Protein AF-A0A1Y3NMV6-F1 (afdb_monomer)

pLDDT: mean 79.7, std 28.69, range [23.58, 98.88]

Solvent-accessible surface area (backbone atoms only — not comparable to full-atom values): 21582 Å² total; per-residue (Å²): 134,88,84,90,80,90,85,90,92,85,86,90,89,82,89,87,89,82,89,82,89,84,80,90,83,88,82,85,80,84,81,85,80,83,86,81,86,82,87,83,88,79,85,88,82,88,82,87,84,89,85,86,90,80,92,77,92,71,95,68,90,72,74,81,85,74,74,83,63,89,63,81,78,59,76,72,80,68,91,71,76,86,66,91,56,90,75,64,77,55,88,62,63,58,69,62,47,42,57,69,67,49,46,59,54,54,50,48,11,56,75,60,75,72,48,59,43,68,43,61,74,53,68,39,34,52,64,65,53,57,74,21,57,91,50,73,92,75,54,82,65,84,78,50,74,19,53,39,76,76,31,41,68,37,60,45,64,25,14,52,68,52,51,50,52,54,32,52,76,70,76,40,75,76,33,67,66,59,52,47,40,50,73,73,73,43,85,21,50,20,57,58,51,59,75,69,52,48,74,64,60,52,47,34,39,75,70,61,74,51,69,89,68,69,53,58,41,36,71,38,81,55,66,66,74,22,59,48,35,13,72,45,3,41,50,53,53,39,54,49,38,54,50,54,36,56,58,54,69,73,48,75,87,44,71,73,50,50,51,49,43,51,54,39,52,51,50,39,51,49,46,53,35,44,43,52,37,40,42,66,72,75,40,84,45,50,50,47,46,87,45,37,68,45,30,54,43,31,24,47,47,46,47,47,34,49,60,24,49,47,67,28,83,41,75,55,77,68,93,51,64,79,63,49,44,60,33,42,56,53,30,45,78,67,64,75,44,52,72,45,56,52,50,58,64,72,106

Radius of gyration: 30.66 Å; Cα contacts (8 Å, |Δi|>4): 352; chains: 1; bounding box: 70×98×92 Å

Structure (mmCIF, N/CA/C/O backbone):
data_AF-A0A1Y3NMV6-F1
#
_entry.id   AF-A0A1Y3NMV6-F1
#
loop_
_atom_site.group_PDB
_atom_site.id
_atom_site.type_symbol
_atom_site.label_atom_id
_atom_site.label_alt_id
_atom_site.label_comp_id
_atom_site.label_asym_id
_atom_site.label_entity_id
_atom_site.label_seq_id
_atom_site.pdbx_PDB_ins_code
_atom_site.Cartn_x
_atom_site.Cartn_y
_atom_site.Cartn_z
_atom_site.occupancy
_atom_site.B_iso_or_equiv
_atom_site.auth_seq_id
_atom_site.auth_comp_id
_atom_site.auth_asym_id
_atom_site.auth_atom_id
_atom_site.pdbx_PDB_model_num
ATOM 1 N N . MET A 1 1 ? 15.937 -46.172 -57.627 1.00 32.69 1 MET A N 1
ATOM 2 C CA . MET A 1 1 ? 16.984 -46.876 -58.395 1.00 32.69 1 MET A CA 1
ATOM 3 C C . MET A 1 1 ? 18.301 -46.258 -57.955 1.00 32.69 1 MET A C 1
ATOM 5 O O . MET A 1 1 ? 18.513 -45.096 -58.255 1.00 32.69 1 MET A O 1
ATOM 9 N N . GLU A 1 2 ? 18.888 -46.776 -56.870 1.00 31.94 2 GLU A N 1
ATOM 10 C CA . GLU A 1 2 ? 20.102 -47.631 -56.899 1.00 31.94 2 GLU A CA 1
ATOM 11 C C . GLU A 1 2 ? 21.297 -46.899 -57.542 1.00 31.94 2 GLU A C 1
ATOM 13 O O . GLU A 1 2 ? 21.188 -46.440 -58.665 1.00 31.94 2 GLU A O 1
ATOM 18 N N . SER A 1 3 ? 22.478 -46.749 -56.936 1.00 31.31 3 SER A N 1
ATOM 19 C CA . SER A 1 3 ? 23.150 -47.502 -55.870 1.00 31.31 3 SER A CA 1
ATOM 20 C C . SER A 1 3 ? 24.447 -46.772 -55.441 1.00 31.31 3 SER A C 1
ATOM 22 O O . SER A 1 3 ? 24.821 -45.791 -56.080 1.00 31.31 3 SER A O 1
ATOM 24 N N . LEU A 1 4 ? 25.137 -47.351 -54.436 1.00 31.08 4 LEU A N 1
ATOM 25 C CA . LEU A 1 4 ? 26.544 -47.171 -53.990 1.00 31.08 4 LEU A CA 1
ATOM 26 C C . LEU A 1 4 ? 26.763 -46.164 -52.835 1.00 31.08 4 LEU A C 1
ATOM 28 O O . LEU A 1 4 ? 26.429 -45.000 -52.970 1.00 31.08 4 LEU A O 1
ATOM 32 N N . THR A 1 5 ? 27.369 -46.474 -51.676 1.00 35.03 5 THR A N 1
ATOM 33 C CA . THR A 1 5 ? 27.873 -47.715 -51.033 1.00 35.03 5 THR A CA 1
ATOM 34 C C . THR A 1 5 ? 28.326 -47.376 -49.592 1.00 35.03 5 THR A C 1
ATOM 36 O O . THR A 1 5 ? 28.908 -46.3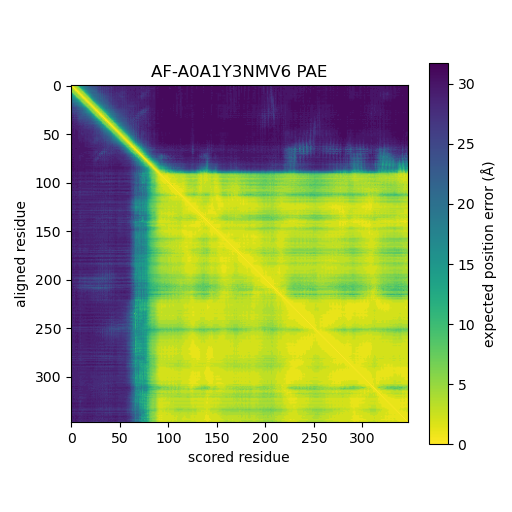16 -49.414 1.00 35.03 5 THR A O 1
ATOM 39 N N . LYS A 1 6 ? 28.092 -48.299 -48.631 1.00 30.89 6 LYS A N 1
ATOM 40 C CA . LYS A 1 6 ? 28.900 -48.748 -47.446 1.00 30.89 6 LYS A CA 1
ATOM 41 C C . LYS A 1 6 ? 29.729 -47.697 -46.650 1.00 30.89 6 LYS A C 1
ATOM 43 O O . LYS A 1 6 ? 30.492 -46.958 -47.239 1.00 30.89 6 LYS A O 1
ATOM 48 N N . SER A 1 7 ? 29.759 -47.646 -45.311 1.00 28.50 7 SER A N 1
ATOM 49 C CA . SER A 1 7 ? 29.829 -48.747 -44.335 1.00 28.50 7 SER A CA 1
ATOM 50 C C . SER A 1 7 ? 29.377 -48.355 -42.913 1.00 28.50 7 SER A C 1
ATOM 52 O O . SER A 1 7 ? 29.739 -47.304 -42.390 1.00 28.50 7 SER A O 1
ATOM 54 N N . THR A 1 8 ? 28.677 -49.287 -42.275 1.00 28.02 8 THR A N 1
ATOM 55 C CA . THR A 1 8 ? 28.385 -49.441 -40.841 1.00 28.02 8 THR A CA 1
ATOM 56 C C . THR A 1 8 ? 29.645 -49.784 -40.030 1.00 28.02 8 THR A C 1
ATOM 58 O O . THR A 1 8 ? 30.515 -50.456 -40.572 1.00 28.02 8 THR A O 1
ATOM 61 N N . ILE A 1 9 ? 29.701 -49.420 -38.739 1.00 25.70 9 ILE A N 1
ATOM 62 C CA . ILE A 1 9 ? 29.958 -50.333 -37.599 1.00 25.70 9 ILE A CA 1
ATOM 63 C C . ILE A 1 9 ? 29.561 -49.620 -36.293 1.00 25.70 9 ILE A C 1
ATOM 65 O O . ILE A 1 9 ? 29.994 -48.513 -35.990 1.00 25.70 9 ILE A O 1
ATOM 69 N N . CYS A 1 10 ? 28.707 -50.302 -35.539 1.00 23.69 10 CYS A N 1
ATOM 70 C CA . CYS A 1 10 ? 28.270 -50.039 -34.176 1.00 23.69 10 CYS A CA 1
ATOM 71 C C . CYS A 1 10 ? 28.634 -51.299 -33.375 1.00 23.69 10 CYS A C 1
ATOM 73 O O . CYS A 1 10 ? 28.435 -52.377 -33.931 1.00 23.69 10 CYS A O 1
ATOM 75 N N . GLN A 1 11 ? 29.151 -51.161 -32.145 1.00 26.28 11 GLN A N 1
ATOM 76 C CA . GLN A 1 11 ? 29.074 -52.096 -30.993 1.00 26.28 11 GLN A CA 1
ATOM 77 C C . GLN A 1 11 ? 30.190 -51.747 -29.985 1.00 26.28 11 GLN A C 1
ATOM 79 O O . GLN A 1 11 ? 31.361 -51.710 -30.337 1.00 26.28 11 GLN A O 1
ATOM 84 N N . SER A 1 12 ? 29.847 -51.169 -28.828 1.00 25.50 12 SER A N 1
ATOM 85 C CA . SER A 1 12 ? 29.502 -51.826 -27.549 1.00 25.50 12 SER A CA 1
ATOM 86 C C . SER A 1 12 ? 30.728 -52.220 -26.719 1.00 25.50 12 SER A C 1
ATOM 88 O O . SER A 1 12 ? 31.514 -53.051 -27.154 1.00 25.50 12 SER A O 1
ATOM 90 N N . ASN A 1 13 ? 30.841 -51.684 -25.499 1.00 26.98 13 ASN A N 1
ATOM 91 C CA . ASN A 1 13 ? 31.024 -52.493 -24.291 1.00 26.98 13 ASN A CA 1
ATOM 92 C C . ASN A 1 13 ? 30.897 -51.642 -23.025 1.00 26.98 13 ASN A C 1
ATOM 94 O O . ASN A 1 13 ? 31.368 -50.511 -22.944 1.00 26.98 13 ASN A O 1
ATOM 98 N N . ALA A 1 14 ? 30.211 -52.230 -22.054 1.00 26.33 14 ALA A N 1
ATOM 99 C CA . ALA A 1 14 ? 29.919 -51.698 -20.740 1.00 26.33 14 ALA A CA 1
ATOM 100 C C . ALA A 1 14 ? 30.717 -52.466 -19.668 1.00 26.33 14 ALA A C 1
ATOM 102 O O . ALA A 1 14 ? 31.171 -53.579 -19.921 1.00 26.33 14 ALA A O 1
ATOM 103 N N . ILE A 1 15 ? 30.723 -51.889 -18.456 1.00 26.73 15 ILE A N 1
ATOM 104 C CA . ILE A 1 15 ? 30.965 -52.513 -17.137 1.00 26.73 15 ILE A CA 1
ATOM 105 C C . ILE A 1 15 ? 32.446 -52.675 -16.740 1.00 26.73 15 ILE A C 1
ATOM 107 O O . ILE A 1 15 ? 33.191 -53.370 -17.411 1.00 26.73 15 ILE A O 1
ATOM 111 N N . VAL A 1 16 ? 32.859 -52.050 -15.622 1.00 25.81 16 VAL A N 1
ATOM 112 C CA . VAL A 1 16 ? 33.131 -52.698 -14.312 1.00 25.81 16 VAL A CA 1
ATOM 113 C C . VAL A 1 16 ? 33.232 -51.624 -13.206 1.00 25.81 16 VAL A C 1
ATOM 115 O O . VAL A 1 16 ? 33.917 -50.614 -13.341 1.00 25.81 16 VAL A O 1
ATOM 118 N N . ASN A 1 17 ? 32.517 -51.881 -12.106 1.00 26.12 17 ASN A N 1
ATOM 119 C CA . ASN A 1 17 ? 32.516 -51.177 -10.820 1.00 26.12 17 ASN A CA 1
ATOM 120 C C . ASN A 1 17 ? 33.822 -51.375 -10.020 1.00 26.12 17 ASN A C 1
ATOM 122 O O . ASN A 1 17 ? 34.365 -52.475 -10.006 1.00 26.12 17 ASN A O 1
ATOM 126 N N . SER A 1 18 ? 34.191 -50.398 -9.182 1.00 24.56 18 SER A N 1
ATOM 127 C CA . SER A 1 18 ? 34.134 -50.501 -7.703 1.00 24.56 18 SER A CA 1
ATOM 128 C C . SER A 1 18 ? 35.263 -49.775 -6.943 1.00 24.56 18 SER A C 1
ATOM 130 O O . SER A 1 18 ? 36.439 -49.912 -7.246 1.00 24.56 18 SER A O 1
ATOM 132 N N . LEU A 1 19 ? 34.818 -49.063 -5.896 1.00 24.17 19 LEU A N 1
ATOM 133 C CA . LEU A 1 19 ? 35.411 -48.895 -4.560 1.00 24.17 19 LEU A CA 1
ATOM 134 C C . LEU A 1 19 ? 36.804 -48.257 -4.406 1.00 24.17 19 LEU A C 1
ATOM 136 O O . LEU A 1 19 ? 37.829 -48.857 -4.695 1.00 24.17 19 LEU A O 1
ATOM 140 N N . THR A 1 20 ? 36.839 -47.119 -3.703 1.00 27.03 20 THR A N 1
ATOM 141 C CA . THR A 1 20 ? 37.569 -47.000 -2.421 1.00 27.03 20 THR A CA 1
ATOM 142 C C . THR A 1 20 ? 37.146 -45.737 -1.657 1.00 27.03 20 THR A C 1
ATOM 144 O O . THR A 1 20 ? 37.177 -44.626 -2.175 1.00 27.03 20 THR A O 1
ATOM 147 N N . GLN A 1 21 ? 36.725 -45.930 -0.403 1.00 24.97 21 GLN A N 1
ATOM 148 C CA . GLN A 1 21 ? 36.661 -44.904 0.643 1.00 24.97 21 GLN A CA 1
ATOM 149 C C . GLN A 1 21 ? 38.079 -44.412 0.970 1.00 24.97 21 GLN A C 1
ATOM 151 O O . GLN A 1 21 ? 38.974 -45.250 0.996 1.00 24.97 21 GLN A O 1
ATOM 156 N N . HIS A 1 22 ? 38.258 -43.137 1.337 1.00 27.45 22 HIS A N 1
ATOM 157 C CA . HIS A 1 22 ? 39.140 -42.708 2.438 1.00 27.45 22 HIS A CA 1
ATOM 158 C C . HIS A 1 22 ? 38.761 -41.299 2.934 1.00 27.45 22 HIS A C 1
ATOM 160 O O . HIS A 1 22 ? 38.294 -40.444 2.187 1.00 27.45 22 HIS A O 1
ATOM 166 N N . SER A 1 23 ? 38.910 -41.124 4.243 1.00 25.17 23 SER A N 1
ATOM 167 C CA . SER A 1 23 ? 38.460 -40.032 5.105 1.00 25.17 23 SER A CA 1
ATOM 168 C C . SER A 1 23 ? 39.341 -38.776 5.094 1.00 25.17 23 SER A C 1
ATOM 170 O O . SER A 1 23 ? 40.552 -38.883 4.954 1.00 25.17 23 SER A O 1
ATOM 172 N N . MET A 1 24 ? 38.690 -37.638 5.380 1.00 23.58 24 MET A N 1
ATOM 173 C CA . MET A 1 24 ? 39.138 -36.406 6.067 1.00 23.58 24 MET A CA 1
ATOM 174 C C . MET A 1 24 ? 40.568 -35.876 5.859 1.00 23.58 24 MET A C 1
ATOM 176 O O . MET A 1 24 ? 41.522 -36.512 6.275 1.00 23.58 24 MET A O 1
ATOM 180 N N . ILE A 1 25 ? 40.668 -34.602 5.447 1.00 25.58 25 ILE A N 1
ATOM 181 C CA . ILE A 1 25 ? 41.507 -33.569 6.090 1.00 25.58 25 ILE A CA 1
ATOM 182 C C . ILE A 1 25 ? 40.902 -32.188 5.771 1.00 25.58 25 ILE A C 1
ATOM 184 O O . ILE A 1 25 ? 40.773 -31.781 4.617 1.00 25.58 25 ILE A O 1
ATOM 188 N N . SER A 1 26 ? 40.516 -31.470 6.825 1.00 24.77 26 SER A N 1
ATOM 189 C CA . SER A 1 26 ? 40.188 -30.046 6.824 1.00 24.77 26 SER A CA 1
ATOM 190 C C . SER A 1 26 ? 41.472 -29.219 6.730 1.00 24.77 26 SER A C 1
ATOM 192 O O . SER A 1 26 ? 42.339 -29.348 7.594 1.00 24.77 26 SER A O 1
ATOM 194 N N . ILE A 1 27 ? 41.582 -28.332 5.741 1.00 26.16 27 ILE A N 1
ATOM 195 C CA . ILE A 1 27 ? 42.639 -27.312 5.698 1.00 26.16 27 ILE A CA 1
ATOM 196 C C . ILE A 1 27 ? 41.978 -25.946 5.857 1.00 26.16 27 ILE A C 1
ATOM 198 O O . ILE A 1 27 ? 41.401 -25.395 4.921 1.00 26.16 27 ILE A O 1
ATOM 202 N N . SER A 1 28 ? 42.073 -25.409 7.071 1.00 24.19 28 SER A N 1
ATOM 203 C CA . SER A 1 28 ? 41.850 -24.002 7.369 1.00 24.19 28 SER A CA 1
ATOM 204 C C . SER A 1 28 ? 43.030 -23.189 6.827 1.00 24.19 28 SER A C 1
ATOM 206 O O . SER A 1 28 ? 44.179 -23.382 7.219 1.00 24.19 28 SER A O 1
ATOM 208 N N . LYS A 1 29 ? 42.764 -22.251 5.913 1.00 26.77 29 LYS A N 1
ATOM 209 C CA . LYS A 1 29 ? 43.711 -21.175 5.595 1.00 26.77 29 LYS A CA 1
ATOM 210 C C . LYS A 1 29 ? 43.272 -19.917 6.333 1.00 26.77 29 LYS A C 1
ATOM 212 O O . LYS A 1 29 ? 42.423 -19.172 5.859 1.00 26.77 29 LYS A O 1
ATOM 217 N N . ASN A 1 30 ? 43.875 -19.707 7.500 1.00 24.72 30 ASN A N 1
ATOM 218 C CA . ASN A 1 30 ? 43.930 -18.405 8.152 1.00 24.72 30 ASN A CA 1
ATOM 219 C C . ASN A 1 30 ? 44.787 -17.468 7.292 1.00 24.72 30 ASN A C 1
ATOM 221 O O . ASN A 1 30 ? 45.975 -17.724 7.098 1.00 24.72 30 ASN A O 1
ATOM 225 N N . VAL A 1 31 ? 44.198 -16.379 6.802 1.00 25.42 31 VAL A N 1
ATOM 226 C CA . VAL A 1 31 ? 44.946 -15.233 6.274 1.00 25.42 31 VAL A CA 1
ATOM 227 C C . VAL A 1 31 ? 44.841 -14.118 7.304 1.00 25.42 31 VAL A C 1
ATOM 229 O O . VAL A 1 31 ? 43.786 -13.522 7.497 1.00 25.42 31 VAL A O 1
ATOM 232 N N . ASN A 1 32 ? 45.955 -13.884 7.994 1.00 24.09 32 ASN A N 1
ATOM 233 C CA . ASN A 1 32 ? 46.161 -12.761 8.897 1.00 24.09 32 ASN A CA 1
ATOM 234 C C . ASN A 1 32 ? 46.451 -11.517 8.044 1.00 24.09 32 ASN A C 1
ATOM 236 O O . ASN A 1 32 ? 47.464 -11.481 7.345 1.00 24.09 32 ASN A O 1
ATOM 240 N N . VAL A 1 33 ? 45.581 -10.507 8.088 1.00 27.12 33 VAL A N 1
ATOM 241 C CA . VAL A 1 33 ? 45.863 -9.191 7.500 1.00 27.12 33 VAL A CA 1
ATOM 242 C C . VAL A 1 33 ? 46.302 -8.270 8.631 1.00 27.12 33 VAL A C 1
ATOM 244 O O . VAL A 1 33 ? 45.492 -7.836 9.445 1.00 27.12 33 VAL A O 1
ATOM 247 N N . ASN A 1 34 ? 47.607 -8.005 8.692 1.00 26.31 34 ASN A N 1
ATOM 248 C CA . ASN A 1 34 ? 48.181 -7.020 9.598 1.00 26.31 34 ASN A CA 1
ATOM 249 C C . ASN A 1 34 ? 47.762 -5.601 9.191 1.00 26.31 34 ASN A C 1
ATOM 251 O O . ASN A 1 34 ? 47.827 -5.209 8.027 1.00 26.31 34 ASN A O 1
ATOM 255 N N . SER A 1 35 ? 47.368 -4.839 10.205 1.00 24.33 35 SER A N 1
ATOM 256 C CA . SER A 1 35 ? 47.043 -3.419 10.193 1.00 24.33 35 SER A CA 1
ATOM 257 C C . SER A 1 35 ? 48.224 -2.534 9.782 1.00 24.33 35 SER A C 1
ATOM 259 O O . SER A 1 35 ? 49.300 -2.634 10.369 1.00 24.33 35 SER A O 1
ATOM 261 N N . LEU A 1 36 ? 47.977 -1.569 8.895 1.00 25.66 36 LEU A N 1
ATOM 262 C CA . LEU A 1 36 ? 48.773 -0.347 8.767 1.00 25.66 36 LEU A CA 1
ATOM 263 C C . LEU A 1 36 ? 47.817 0.853 8.783 1.00 25.66 36 LEU A C 1
ATOM 265 O O . LEU A 1 36 ? 47.249 1.237 7.765 1.00 25.66 36 LEU A O 1
ATOM 269 N N . PHE A 1 37 ? 47.617 1.418 9.974 1.00 24.66 37 PHE A N 1
ATOM 270 C CA . PHE A 1 37 ? 47.051 2.753 10.151 1.00 24.66 37 PHE A CA 1
ATOM 271 C C . PHE A 1 37 ? 48.142 3.777 9.820 1.00 24.66 37 PHE A C 1
ATOM 273 O O . PHE A 1 37 ? 49.173 3.801 10.491 1.00 24.66 37 PHE A O 1
ATOM 280 N N . SER A 1 38 ? 47.921 4.638 8.823 1.00 26.12 38 SER A N 1
ATOM 281 C CA . SER A 1 38 ? 48.703 5.866 8.673 1.00 26.12 38 SER A CA 1
ATOM 282 C C . SER A 1 38 ? 47.929 7.035 9.284 1.00 26.12 38 SER A C 1
ATOM 284 O O . SER A 1 38 ? 46.781 7.327 8.955 1.00 26.12 38 SER A O 1
ATOM 286 N N . THR A 1 39 ? 48.563 7.673 10.260 1.00 24.66 39 THR A N 1
ATOM 287 C CA . THR A 1 39 ? 48.117 8.900 10.911 1.00 24.66 39 THR A CA 1
ATOM 288 C C . THR A 1 39 ? 48.582 10.093 10.086 1.00 24.66 39 THR A C 1
ATOM 290 O O . THR A 1 39 ? 49.787 10.259 9.895 1.00 24.66 39 THR A O 1
ATOM 293 N N . HIS A 1 40 ? 47.673 10.960 9.645 1.00 28.50 40 HIS A N 1
ATOM 294 C CA . HIS A 1 40 ? 48.015 12.329 9.248 1.00 28.50 40 HIS A CA 1
ATOM 295 C C . HIS A 1 40 ? 47.221 13.307 10.112 1.00 28.50 40 HIS A C 1
ATOM 297 O O . HIS A 1 40 ? 46.003 13.429 9.998 1.00 28.50 40 HIS A O 1
ATOM 303 N N . SER A 1 41 ? 47.940 13.965 11.024 1.00 24.23 41 SER A N 1
ATOM 304 C CA . SER A 1 41 ? 47.476 15.128 11.767 1.00 24.23 41 SER A CA 1
ATOM 305 C C . SER A 1 41 ? 47.683 16.373 10.905 1.00 24.23 41 SER A C 1
ATOM 307 O O . SER A 1 41 ? 48.739 16.554 10.302 1.00 24.23 41 SER A O 1
ATOM 309 N N . VAL A 1 42 ? 46.684 17.254 10.850 1.00 28.98 42 VAL A N 1
ATOM 310 C CA . VAL A 1 42 ? 46.860 18.617 10.337 1.00 28.98 42 VAL A CA 1
ATOM 311 C C . VAL A 1 42 ? 46.326 19.599 11.376 1.00 28.98 42 VAL A C 1
ATOM 313 O O . VAL A 1 42 ? 45.259 19.417 11.963 1.00 28.98 42 VAL A O 1
ATOM 316 N N . ASN A 1 43 ? 47.172 20.591 11.643 1.00 27.03 43 ASN A N 1
ATOM 317 C CA . ASN A 1 43 ? 47.167 21.539 12.748 1.00 27.03 43 ASN A CA 1
ATOM 318 C C . ASN A 1 43 ? 45.895 22.389 12.887 1.00 27.03 43 ASN A C 1
ATOM 320 O O . ASN A 1 43 ? 45.376 22.941 11.921 1.00 27.03 43 ASN A O 1
ATOM 324 N N . LYS A 1 44 ? 45.489 22.604 14.146 1.00 26.56 44 LYS A N 1
ATOM 325 C CA . LYS A 1 44 ? 44.604 23.695 14.578 1.00 26.56 44 LYS A CA 1
ATOM 326 C C . LYS A 1 44 ? 45.424 24.972 14.778 1.00 26.56 44 LYS A C 1
ATOM 328 O O . LYS A 1 44 ? 46.308 24.986 15.630 1.00 26.56 44 LYS A O 1
ATOM 333 N N . SER A 1 45 ? 45.059 26.066 14.113 1.00 27.12 45 SER A N 1
ATOM 334 C CA . SER A 1 45 ? 45.460 27.423 14.510 1.00 27.12 45 SER A CA 1
ATOM 335 C C . SER A 1 45 ? 44.269 28.170 15.116 1.00 27.12 45 SER A C 1
ATOM 337 O O . SER A 1 45 ? 43.242 28.365 14.469 1.00 27.12 45 SER A O 1
ATOM 339 N N . LYS A 1 46 ? 44.422 28.573 16.383 1.00 27.97 46 LYS A N 1
ATOM 340 C CA . LYS A 1 46 ? 43.559 29.517 17.105 1.00 27.97 46 LYS A CA 1
ATOM 341 C C . LYS A 1 46 ? 43.887 30.947 16.664 1.00 27.97 46 LYS A C 1
ATOM 343 O O . LYS A 1 46 ? 45.054 31.319 16.690 1.00 27.97 46 LYS A O 1
ATOM 348 N N . ALA A 1 47 ? 42.866 31.762 16.421 1.00 27.55 47 ALA A N 1
ATOM 349 C CA . ALA A 1 47 ? 42.919 33.202 16.662 1.00 27.55 47 ALA A CA 1
ATOM 350 C C . ALA A 1 47 ? 41.507 33.699 17.002 1.00 27.55 47 ALA A C 1
ATOM 352 O O . ALA A 1 47 ? 40.561 33.484 16.250 1.00 27.55 47 ALA A O 1
ATOM 353 N N . ALA A 1 48 ? 41.374 34.308 18.176 1.00 25.61 48 ALA A N 1
ATOM 354 C CA . ALA A 1 48 ? 40.206 35.062 18.609 1.00 25.61 48 ALA A CA 1
ATOM 355 C C . ALA A 1 48 ? 40.478 36.557 18.381 1.00 25.61 48 ALA A C 1
ATOM 357 O O . ALA A 1 48 ? 41.637 36.953 18.483 1.00 25.61 48 ALA A O 1
ATOM 358 N N . LEU A 1 49 ? 39.434 37.365 18.136 1.00 24.17 49 LEU A N 1
ATOM 359 C CA . LEU A 1 49 ? 39.088 38.577 18.910 1.00 24.17 49 LEU A CA 1
ATOM 360 C C . LEU A 1 49 ? 37.968 39.412 18.235 1.00 24.17 49 LEU A C 1
ATOM 362 O O . LEU A 1 49 ? 38.067 39.796 17.078 1.00 24.17 49 LEU A O 1
ATOM 366 N N . HIS A 1 50 ? 36.918 39.646 19.034 1.00 24.98 50 HIS A N 1
ATOM 367 C CA . HIS A 1 50 ? 35.937 40.746 19.129 1.00 24.98 50 HIS A CA 1
ATOM 368 C C . HIS A 1 50 ? 35.591 41.677 17.945 1.00 24.98 50 HIS A C 1
ATOM 370 O O . HIS A 1 50 ? 36.449 42.358 17.401 1.00 24.98 50 HIS A O 1
ATOM 376 N N . THR A 1 51 ? 34.281 41.928 17.755 1.00 25.98 51 THR A N 1
ATOM 377 C CA . THR A 1 51 ? 33.652 43.239 18.072 1.00 25.98 51 THR A CA 1
ATOM 378 C C . THR A 1 51 ? 32.105 43.204 18.088 1.00 25.98 51 THR A C 1
ATOM 380 O O . THR A 1 51 ? 31.462 42.710 17.175 1.00 25.98 51 THR A O 1
ATOM 383 N N . ASN A 1 52 ? 31.569 43.744 19.190 1.00 25.36 52 ASN A N 1
ATOM 384 C CA . ASN A 1 52 ? 30.330 44.494 19.467 1.00 25.36 52 ASN A CA 1
ATOM 385 C C . ASN A 1 52 ? 28.927 44.092 18.961 1.00 25.36 52 ASN A C 1
ATOM 387 O O . ASN A 1 52 ? 28.647 43.877 17.789 1.00 25.36 52 ASN A O 1
ATOM 391 N N . ALA A 1 53 ? 28.013 44.129 19.937 1.00 25.34 53 ALA A N 1
ATOM 392 C CA . ALA A 1 53 ? 26.584 43.880 19.857 1.00 25.34 53 ALA A CA 1
ATOM 393 C C . ALA A 1 53 ? 25.787 45.041 19.240 1.00 25.34 53 ALA A C 1
ATOM 395 O O . ALA A 1 53 ? 26.027 46.206 19.552 1.00 25.34 53 ALA A O 1
ATOM 396 N N . ILE A 1 54 ? 24.732 44.694 18.500 1.00 23.98 54 ILE A N 1
ATOM 397 C CA . ILE A 1 54 ? 23.571 45.556 18.262 1.00 23.98 54 ILE A CA 1
ATOM 398 C C . ILE A 1 54 ? 22.331 44.782 18.724 1.00 23.98 54 ILE A C 1
ATOM 400 O O . ILE A 1 54 ? 21.985 43.737 18.178 1.00 23.98 54 ILE A O 1
ATOM 404 N N . LYS A 1 55 ? 21.671 45.293 19.771 1.00 26.27 55 LYS A N 1
ATOM 405 C CA . LYS A 1 55 ? 20.334 44.860 20.194 1.00 26.27 55 LYS A CA 1
ATOM 406 C C . LYS A 1 55 ? 19.312 45.442 19.220 1.00 26.27 55 LYS A C 1
ATOM 408 O O . LYS A 1 55 ? 19.110 46.652 19.214 1.00 26.27 55 LYS A O 1
ATOM 413 N N . ILE A 1 56 ? 18.612 44.588 18.478 1.00 26.05 56 ILE A N 1
ATOM 414 C CA . ILE A 1 56 ? 17.319 44.936 17.880 1.00 26.05 56 ILE A CA 1
ATOM 415 C C . ILE A 1 56 ? 16.270 44.031 18.517 1.00 26.05 56 ILE A C 1
ATOM 417 O O . ILE A 1 56 ? 16.274 42.813 18.366 1.00 26.05 56 ILE A O 1
ATOM 421 N N . SER A 1 57 ? 15.391 44.666 19.285 1.00 28.53 57 SER A N 1
ATOM 422 C CA . SER A 1 57 ? 14.169 44.083 19.820 1.00 28.53 57 SER A CA 1
ATOM 423 C C . SER A 1 57 ? 13.183 43.895 18.666 1.00 28.53 57 SER A C 1
ATOM 425 O O . SER A 1 57 ? 12.606 44.870 18.186 1.00 28.53 57 SER A O 1
ATOM 427 N N . GLN A 1 58 ? 12.945 42.651 18.259 1.00 27.56 58 GLN A N 1
ATOM 428 C CA . GLN A 1 58 ? 11.727 42.280 17.546 1.00 27.56 58 GLN A CA 1
ATOM 429 C C . GLN A 1 58 ? 11.112 41.061 18.229 1.00 27.56 58 GLN A C 1
ATOM 431 O O . GLN A 1 58 ? 11.643 39.952 18.180 1.00 27.56 58 GLN A O 1
ATOM 436 N N . LYS A 1 59 ? 9.976 41.295 18.895 1.00 30.34 59 LYS A N 1
ATOM 437 C CA . LYS A 1 59 ? 9.041 40.246 19.300 1.00 30.34 59 LYS A CA 1
ATOM 438 C C . LYS A 1 59 ? 8.562 39.545 18.028 1.00 30.34 59 LYS A C 1
ATOM 440 O O . LYS A 1 59 ? 7.710 40.074 17.323 1.00 30.34 59 LYS A O 1
ATOM 445 N N . SER A 1 60 ? 9.110 38.371 17.744 1.00 26.39 60 SER A N 1
ATOM 446 C CA . SER A 1 60 ? 8.472 37.397 16.865 1.00 26.39 60 SER A CA 1
ATOM 447 C C . SER A 1 60 ? 7.910 36.293 17.753 1.00 26.39 60 SER A C 1
ATOM 449 O O . SER A 1 60 ? 8.617 35.736 18.592 1.00 26.39 60 SER A O 1
ATOM 451 N N . ASN A 1 61 ? 6.612 36.024 17.616 1.00 31.23 61 ASN A N 1
ATOM 452 C CA . ASN A 1 61 ? 6.002 34.822 18.168 1.00 31.23 61 ASN A CA 1
ATOM 453 C C . ASN A 1 61 ? 6.600 33.629 17.418 1.00 31.23 61 ASN A C 1
ATOM 455 O O . ASN A 1 61 ? 6.141 33.274 16.333 1.00 31.23 61 ASN A O 1
ATOM 459 N N . SER A 1 62 ? 7.662 33.047 17.966 1.00 28.59 62 SER A N 1
ATOM 460 C CA . SER A 1 62 ? 8.213 31.791 17.486 1.00 28.59 62 SER A CA 1
ATOM 461 C C . SER A 1 62 ? 7.312 30.651 17.957 1.00 28.59 62 SER A C 1
ATOM 463 O O . SER A 1 62 ? 7.220 30.340 19.144 1.00 28.59 62 SER A O 1
ATOM 465 N N . LEU A 1 63 ? 6.630 30.012 17.006 1.00 33.12 63 LEU A N 1
ATOM 466 C CA . LEU A 1 63 ? 6.136 28.651 17.198 1.00 33.12 63 LEU A CA 1
ATOM 467 C C . LEU A 1 63 ? 7.341 27.763 17.554 1.00 33.12 63 LEU A C 1
ATOM 469 O O . LEU A 1 63 ? 8.417 27.947 16.973 1.00 33.12 63 LEU A O 1
ATOM 473 N N . PRO A 1 64 ? 7.217 26.840 18.522 1.00 32.03 64 PRO A N 1
ATOM 474 C CA . PRO A 1 64 ? 8.370 26.116 19.026 1.00 32.03 64 PRO A CA 1
ATOM 475 C C . PRO A 1 64 ? 9.001 25.277 17.910 1.00 32.03 64 PRO A C 1
ATOM 477 O O . PRO A 1 64 ? 8.362 24.399 17.331 1.00 32.03 64 PRO A O 1
ATOM 480 N N . ASN A 1 65 ? 10.281 25.546 17.636 1.00 30.81 65 ASN A N 1
ATOM 481 C CA . ASN A 1 65 ? 11.152 24.698 16.828 1.00 30.81 65 ASN A CA 1
ATOM 482 C C . ASN A 1 65 ? 11.293 23.340 17.527 1.00 30.81 65 ASN A C 1
ATOM 484 O O . ASN A 1 65 ? 12.173 23.138 18.367 1.00 30.81 65 ASN A O 1
ATOM 488 N N . PHE A 1 66 ? 10.414 22.403 17.188 1.00 38.03 66 PHE A N 1
ATOM 489 C CA . PHE A 1 66 ? 10.539 21.025 17.629 1.00 38.03 66 PHE A CA 1
ATOM 490 C C . PHE A 1 66 ? 11.582 20.327 16.766 1.00 38.03 66 PHE A C 1
ATOM 492 O O . PHE A 1 66 ? 11.334 19.946 15.622 1.00 38.03 66 PHE A O 1
ATOM 499 N N . LYS A 1 67 ? 12.771 20.133 17.344 1.00 32.03 67 LYS A N 1
ATOM 500 C CA . LYS A 1 67 ? 13.669 19.071 16.896 1.00 32.03 67 LYS A CA 1
ATOM 501 C C . LYS A 1 67 ? 12.852 17.779 16.906 1.00 32.03 67 LYS A C 1
ATOM 503 O O . LYS A 1 67 ? 12.327 17.410 17.955 1.00 32.03 67 LYS A O 1
ATOM 508 N N . LEU A 1 68 ? 12.783 17.086 15.770 1.00 36.06 68 LEU A N 1
ATOM 509 C CA . LEU A 1 68 ? 12.549 15.644 15.753 1.00 36.06 68 LEU A CA 1
ATOM 510 C C . LEU A 1 68 ? 13.708 15.023 16.533 1.00 36.06 68 LEU A C 1
ATOM 512 O O . LEU A 1 68 ? 14.734 14.647 15.968 1.00 36.06 68 LEU A O 1
ATOM 516 N N . SER A 1 69 ? 13.593 14.993 17.860 1.00 33.41 69 SER A N 1
ATOM 517 C CA . SER A 1 69 ? 14.403 14.081 18.629 1.00 33.41 69 SER A CA 1
ATOM 518 C C . SER A 1 69 ? 13.959 12.705 18.151 1.00 33.41 69 SER A C 1
ATOM 520 O O . SER A 1 69 ? 12.799 12.320 18.272 1.00 33.41 69 SER A O 1
ATOM 522 N N . GLN A 1 70 ? 14.897 11.927 17.624 1.00 35.91 70 GLN A N 1
ATOM 523 C CA . GLN A 1 70 ? 14.809 10.479 17.764 1.00 35.91 70 GLN A CA 1
ATOM 524 C C . GLN A 1 70 ? 15.017 10.127 19.248 1.00 35.91 70 GLN A C 1
ATOM 526 O O . GLN A 1 70 ? 15.908 9.369 19.617 1.00 35.91 70 GLN A O 1
ATOM 531 N N . GLY A 1 71 ? 14.231 10.755 20.125 1.00 31.70 71 GLY A N 1
ATOM 532 C CA . GLY A 1 71 ? 14.005 10.275 21.462 1.00 31.70 71 GLY A CA 1
ATOM 533 C C . GLY A 1 71 ? 13.183 9.022 21.278 1.00 31.70 71 GLY A C 1
ATOM 534 O O . GLY A 1 71 ? 12.111 9.057 20.682 1.00 31.70 71 GLY A O 1
ATOM 535 N N . LYS A 1 72 ? 13.738 7.905 21.721 1.00 36.56 72 LYS A N 1
ATOM 536 C CA . LYS A 1 72 ? 13.025 6.656 21.910 1.00 36.56 72 LYS A CA 1
ATOM 537 C C . LYS A 1 72 ? 11.835 6.908 22.849 1.00 36.56 72 LYS A C 1
ATOM 539 O O . LYS A 1 72 ? 11.924 6.607 24.030 1.00 36.56 72 LYS A O 1
ATOM 544 N N . THR A 1 73 ? 10.721 7.430 22.350 1.00 34.94 73 THR A N 1
ATOM 545 C CA . THR A 1 73 ? 9.405 7.161 22.929 1.00 34.94 73 THR A CA 1
ATOM 546 C C . THR A 1 73 ? 9.030 5.751 22.499 1.00 34.94 73 THR A C 1
ATOM 548 O O . THR A 1 73 ? 8.099 5.521 21.734 1.00 34.94 73 THR A O 1
ATOM 551 N N . TYR A 1 74 ? 9.819 4.777 22.960 1.00 40.88 74 TYR A N 1
ATOM 552 C CA . TYR A 1 74 ? 9.207 3.504 23.279 1.00 40.88 74 TYR A CA 1
ATOM 553 C C . TYR A 1 74 ? 8.201 3.844 24.368 1.00 40.88 74 TYR A C 1
ATOM 555 O O . TYR A 1 74 ? 8.551 4.573 25.301 1.00 40.88 74 TYR A O 1
ATOM 563 N N . ALA A 1 75 ? 6.961 3.388 24.203 1.00 39.91 75 ALA A N 1
ATOM 564 C CA . ALA A 1 75 ? 6.073 3.211 25.335 1.00 39.91 75 ALA A CA 1
ATOM 565 C C . ALA A 1 75 ? 6.941 2.708 26.495 1.00 39.91 75 ALA A C 1
ATOM 567 O O . ALA A 1 75 ? 7.698 1.745 26.330 1.00 39.91 75 ALA A O 1
ATOM 568 N N . THR A 1 76 ? 6.958 3.446 27.606 1.00 39.25 76 THR A N 1
ATOM 569 C CA . THR A 1 76 ? 7.438 2.888 28.868 1.00 39.25 76 THR A CA 1
ATOM 570 C C . THR A 1 76 ? 6.768 1.533 28.970 1.00 39.25 76 THR A C 1
ATOM 572 O O . THR A 1 76 ? 5.544 1.509 28.851 1.00 39.25 76 THR A O 1
ATOM 575 N N . GLN A 1 77 ? 7.556 0.451 29.048 1.00 39.00 77 GLN A N 1
ATOM 576 C CA . GLN A 1 77 ? 7.027 -0.892 29.271 1.00 39.00 77 GLN A CA 1
ATOM 577 C C . GLN A 1 77 ? 5.975 -0.754 30.360 1.00 39.00 77 GLN A C 1
ATOM 579 O O . GLN A 1 77 ? 6.296 -0.388 31.489 1.00 39.00 77 GLN A O 1
ATOM 584 N N . THR A 1 78 ? 4.718 -0.892 29.962 1.00 42.00 78 THR A N 1
ATOM 585 C CA . THR A 1 78 ? 3.641 -1.101 30.902 1.00 42.00 78 THR A CA 1
ATOM 586 C C . THR A 1 78 ? 3.991 -2.394 31.622 1.00 42.00 78 THR A C 1
ATOM 588 O O . THR A 1 78 ? 4.565 -3.307 31.019 1.00 42.00 78 THR A O 1
ATOM 591 N N . ASP A 1 79 ? 3.720 -2.441 32.922 1.00 43.47 79 ASP A N 1
ATOM 592 C CA . ASP A 1 79 ? 3.773 -3.671 33.705 1.00 43.47 79 ASP A CA 1
ATOM 593 C C . ASP A 1 79 ? 2.653 -4.591 33.189 1.00 43.47 79 ASP A C 1
ATOM 595 O O . ASP A 1 79 ? 1.602 -4.724 33.806 1.00 43.47 79 ASP A O 1
ATOM 599 N N . ALA A 1 80 ? 2.822 -5.134 31.983 1.00 47.47 80 ALA A N 1
ATOM 600 C CA . ALA A 1 80 ? 1.946 -6.145 31.433 1.00 47.47 80 ALA A CA 1
ATOM 601 C C . ALA A 1 80 ? 2.228 -7.418 32.230 1.00 47.47 80 ALA A C 1
ATOM 603 O O . ALA A 1 80 ? 3.269 -8.060 32.052 1.00 47.47 80 ALA A O 1
ATOM 604 N N . GLU A 1 81 ? 1.340 -7.741 33.168 1.00 48.22 81 GLU A N 1
ATOM 605 C CA . GLU A 1 81 ? 1.275 -9.086 33.723 1.00 48.22 81 GLU A CA 1
ATOM 606 C C . GLU A 1 81 ? 1.054 -10.038 32.545 1.00 48.22 81 GLU A C 1
ATOM 608 O O . GLU A 1 81 ? 0.010 -10.016 31.904 1.00 48.22 81 GLU A O 1
ATOM 613 N N . ILE A 1 82 ? 2.067 -10.842 32.214 1.00 50.34 82 ILE A N 1
ATOM 614 C CA . ILE A 1 82 ? 1.906 -11.954 31.277 1.00 50.34 82 ILE A CA 1
ATOM 615 C C . ILE A 1 82 ? 1.058 -12.989 32.012 1.00 50.34 82 ILE A C 1
ATOM 617 O O . ILE A 1 82 ? 1.574 -13.795 32.789 1.00 50.34 82 ILE A O 1
ATOM 621 N N . THR A 1 83 ? -0.252 -12.910 31.830 1.00 55.69 83 THR A N 1
ATOM 622 C CA . THR A 1 83 ? -1.199 -13.908 32.305 1.00 55.69 83 THR A CA 1
ATOM 623 C C . THR A 1 83 ? -1.191 -15.115 31.359 1.00 55.69 83 THR A C 1
ATOM 625 O O . THR A 1 83 ? -0.974 -14.998 30.156 1.00 55.69 83 THR A O 1
ATOM 628 N N . ASP A 1 84 ? -1.391 -16.318 31.903 1.00 56.81 84 ASP A N 1
ATOM 629 C CA . ASP A 1 84 ? -1.442 -17.592 31.153 1.00 56.81 84 ASP A CA 1
ATOM 630 C C . ASP A 1 84 ? -2.749 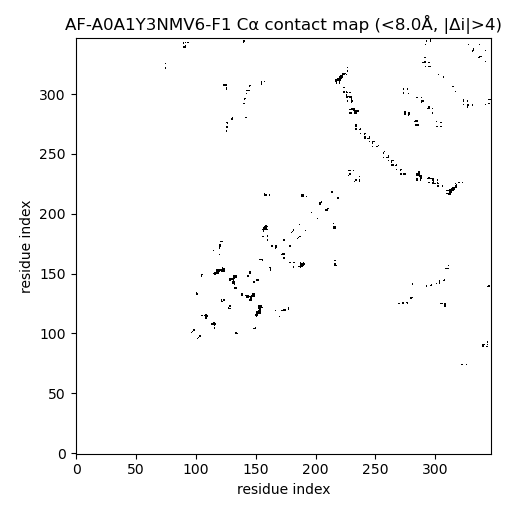-17.749 30.327 1.00 56.81 84 ASP A C 1
ATOM 632 O O . ASP A 1 84 ? -3.177 -18.850 29.974 1.00 56.81 84 ASP A O 1
ATOM 636 N N . ASP A 1 85 ? -3.446 -16.647 30.049 1.00 57.91 85 ASP A N 1
ATOM 637 C CA . ASP A 1 85 ? -4.760 -16.589 29.408 1.00 57.91 85 ASP A CA 1
ATOM 638 C C . ASP A 1 85 ? -4.714 -16.535 27.879 1.00 57.91 85 ASP A C 1
ATOM 640 O O . ASP A 1 85 ? -5.760 -16.708 27.255 1.00 57.91 85 ASP A O 1
ATOM 644 N N . ALA A 1 86 ? -3.523 -16.460 27.277 1.00 53.22 86 ALA A N 1
ATOM 645 C CA . ALA A 1 86 ? -3.307 -16.540 25.826 1.00 53.22 86 ALA A CA 1
ATOM 646 C C . ALA A 1 86 ? -3.897 -17.806 25.153 1.00 53.22 86 ALA A C 1
ATOM 648 O O . ALA A 1 86 ? -3.931 -17.900 23.928 1.00 53.22 86 ALA A O 1
ATOM 649 N N . MET A 1 87 ? -4.349 -18.801 25.932 1.00 50.56 87 MET A N 1
ATOM 650 C CA . MET A 1 87 ? -5.029 -20.009 25.444 1.00 50.56 87 MET A CA 1
ATOM 651 C C . MET A 1 87 ? -6.550 -20.036 25.664 1.00 50.56 87 MET A C 1
ATOM 653 O O . MET A 1 87 ? -7.200 -21.013 25.275 1.00 50.56 87 MET A O 1
ATOM 657 N N . LYS A 1 88 ? -7.155 -19.013 26.279 1.00 62.78 88 LYS A N 1
ATOM 658 C CA . LYS A 1 88 ? -8.618 -18.934 26.366 1.00 62.78 88 LYS A CA 1
ATOM 659 C C . LYS A 1 88 ? -9.171 -18.554 24.997 1.00 62.78 88 LYS A C 1
ATOM 661 O O . LYS A 1 88 ? -8.875 -17.489 24.473 1.00 62.78 88 LYS A O 1
ATOM 666 N N . LYS A 1 89 ? -9.984 -19.439 24.416 1.00 65.50 89 LYS A N 1
ATOM 667 C CA . LYS A 1 89 ? -10.716 -19.130 23.184 1.00 65.50 89 LYS A CA 1
ATOM 668 C C . LYS A 1 89 ? -11.637 -17.936 23.426 1.00 65.50 89 LYS A C 1
ATOM 670 O O . LYS A 1 89 ? -12.382 -17.950 24.407 1.00 65.50 89 LYS A O 1
ATOM 675 N N . SER A 1 90 ? -11.581 -16.953 22.527 1.00 76.38 90 SER A N 1
ATOM 676 C CA . SER A 1 90 ? -12.541 -15.849 22.486 1.00 76.38 90 SER A CA 1
ATOM 677 C C . SER A 1 90 ? -13.966 -16.397 22.373 1.00 76.38 90 SER A C 1
ATOM 679 O O . SER A 1 90 ? -14.197 -17.455 21.782 1.00 76.38 90 SER A O 1
ATOM 681 N N . GLU A 1 91 ? -14.927 -15.681 22.952 1.00 85.00 91 GLU A N 1
ATOM 682 C CA . GLU A 1 91 ? -16.353 -15.981 22.783 1.00 85.00 91 GLU A CA 1
ATOM 683 C C . GLU A 1 91 ? -16.832 -15.667 21.354 1.00 85.00 91 GLU A C 1
ATOM 685 O O . GLU A 1 91 ? -17.836 -16.219 20.902 1.00 85.00 91 GLU A O 1
ATOM 690 N N . ILE A 1 92 ? -16.091 -14.820 20.631 1.00 87.88 92 ILE A N 1
ATOM 691 C CA . ILE A 1 92 ? -16.325 -14.494 19.225 1.00 87.88 92 ILE A CA 1
ATOM 692 C C . ILE A 1 92 ? -15.597 -15.527 18.350 1.00 87.88 92 ILE A C 1
ATOM 694 O O . ILE A 1 92 ? -14.373 -15.646 18.388 1.00 87.88 92 ILE A O 1
ATOM 698 N N . ASP A 1 93 ? -16.351 -16.284 17.547 1.00 89.81 93 ASP A N 1
ATOM 699 C CA . ASP A 1 93 ? -15.825 -17.367 16.700 1.00 89.81 93 ASP A CA 1
ATOM 700 C C . ASP A 1 93 ? -15.286 -16.858 15.349 1.00 89.81 93 ASP A C 1
ATOM 702 O O . ASP A 1 93 ? -15.824 -17.166 14.278 1.00 89.81 93 ASP A O 1
ATOM 706 N N . VAL A 1 94 ? -14.208 -16.068 15.390 1.00 90.56 94 VAL A N 1
ATOM 707 C CA . VAL A 1 94 ? -13.544 -15.561 14.174 1.00 90.56 94 VAL A CA 1
ATOM 708 C C . VAL A 1 94 ? -12.939 -16.709 13.359 1.00 90.56 94 VAL A C 1
ATOM 710 O O . VAL A 1 94 ? -13.068 -16.745 12.137 1.00 90.56 94 VAL A O 1
ATOM 713 N N . GLU A 1 95 ? -12.350 -17.714 14.017 1.00 88.38 95 GLU A N 1
ATOM 714 C CA . GLU A 1 95 ? -11.766 -18.885 13.347 1.00 88.38 95 GLU A CA 1
ATOM 715 C C . GLU A 1 95 ? -12.822 -19.667 12.543 1.00 88.38 95 GLU A C 1
ATOM 717 O O . GLU A 1 95 ? -12.585 -20.049 11.391 1.00 88.38 95 GLU A O 1
ATOM 722 N N . GLY A 1 96 ? -13.999 -19.908 13.128 1.00 91.75 96 GLY A N 1
ATOM 723 C CA . GLY A 1 96 ? -15.126 -20.540 12.448 1.00 91.75 96 GLY A CA 1
ATOM 724 C C . GLY A 1 96 ? -15.647 -19.700 11.284 1.00 91.75 96 GLY A C 1
ATOM 725 O O . GLY A 1 96 ? -15.926 -20.248 10.210 1.00 91.75 96 GLY A O 1
ATOM 726 N N . TRP A 1 97 ? -15.706 -18.375 11.449 1.00 92.81 97 TRP A N 1
ATOM 727 C CA . TRP A 1 97 ? -16.066 -17.455 10.371 1.00 92.81 97 TRP A CA 1
ATOM 728 C C . TRP A 1 97 ? -15.052 -17.508 9.214 1.00 92.81 97 TRP A C 1
ATOM 730 O O . TRP A 1 97 ? -15.451 -17.743 8.071 1.00 92.81 97 TRP A O 1
ATOM 740 N N . ILE A 1 98 ? -13.741 -17.435 9.481 1.00 90.12 98 ILE A N 1
ATOM 741 C CA . ILE A 1 98 ? -12.683 -17.549 8.458 1.00 90.12 98 ILE A CA 1
ATOM 742 C C . ILE A 1 98 ? -12.789 -18.888 7.719 1.00 90.12 98 ILE A C 1
ATOM 744 O O . ILE A 1 98 ? -12.774 -18.920 6.486 1.00 90.12 98 ILE A O 1
ATOM 748 N N . LYS A 1 99 ? -12.965 -20.004 8.440 1.00 91.38 99 LYS A N 1
ATOM 749 C CA . LYS A 1 99 ? -13.124 -21.333 7.821 1.00 91.38 99 LYS A CA 1
ATOM 750 C C . LYS A 1 99 ? -14.318 -21.403 6.878 1.00 91.38 99 LYS A C 1
ATOM 752 O O . LYS A 1 99 ? -14.253 -22.053 5.835 1.00 91.38 99 LYS A O 1
ATOM 757 N N . LYS A 1 100 ? -15.419 -20.754 7.244 1.00 92.62 100 LYS A N 1
ATOM 758 C CA . LYS A 1 100 ? -16.645 -20.749 6.449 1.00 92.62 100 LYS A CA 1
ATOM 759 C C . LYS A 1 100 ? -16.547 -19.824 5.235 1.00 92.62 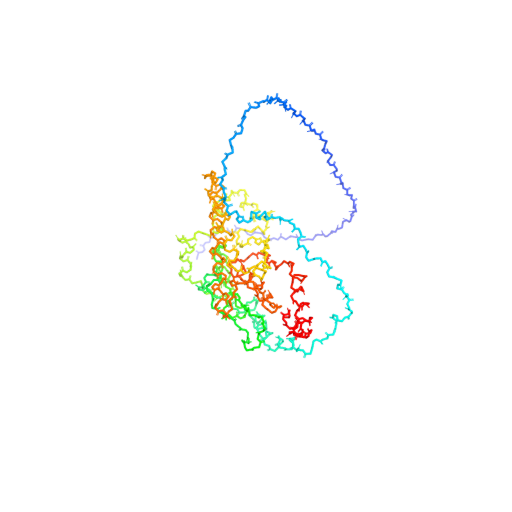100 LYS A C 1
ATOM 761 O O . LYS A 1 100 ? -17.043 -20.188 4.171 1.00 92.62 100 LYS A O 1
ATOM 766 N N . HIS A 1 101 ? -15.935 -18.653 5.389 1.00 91.88 101 HIS A N 1
ATOM 767 C CA . HIS A 1 101 ? -15.996 -17.577 4.399 1.00 91.88 101 HIS A CA 1
ATOM 768 C C . HIS A 1 101 ? -14.720 -17.460 3.549 1.00 91.88 101 HIS A C 1
ATOM 770 O O . HIS A 1 101 ? -14.816 -17.319 2.332 1.00 91.88 101 HIS A O 1
ATOM 776 N N . TYR A 1 102 ? -13.530 -17.595 4.142 1.00 92.56 102 TYR A N 1
ATOM 777 C CA . TYR A 1 102 ? -12.245 -17.408 3.457 1.00 92.56 102 TYR A CA 1
ATOM 778 C C . TYR A 1 102 ? -11.660 -18.701 2.874 1.00 92.56 102 TYR A C 1
ATOM 780 O O . TYR A 1 102 ? -11.210 -18.717 1.728 1.00 92.56 102 TYR A O 1
ATOM 788 N N . THR A 1 103 ? -11.705 -19.820 3.605 1.00 92.88 103 THR A N 1
ATOM 789 C CA . THR A 1 103 ? -11.139 -21.103 3.134 1.00 92.88 103 THR A CA 1
ATOM 790 C C . THR A 1 103 ? -11.678 -21.587 1.774 1.00 92.88 103 THR A C 1
ATOM 792 O O . THR A 1 103 ? -10.903 -22.211 1.040 1.00 92.88 103 THR A O 1
ATOM 795 N N . PRO A 1 104 ? -12.929 -21.296 1.352 1.00 93.50 104 PRO A N 1
ATOM 796 C CA . PRO A 1 104 ? -13.369 -21.561 -0.021 1.00 93.50 104 PRO A CA 1
ATOM 797 C C . PRO A 1 104 ? -12.518 -20.870 -1.102 1.00 93.50 104 PRO A C 1
ATOM 799 O O . PRO A 1 104 ? -12.259 -21.467 -2.148 1.00 93.50 104 PRO A O 1
ATOM 802 N N . TYR A 1 105 ? -12.031 -19.649 -0.853 1.00 93.25 105 TYR A N 1
ATOM 803 C CA . TYR A 1 105 ? -11.134 -18.940 -1.772 1.00 93.25 105 TYR A CA 1
ATOM 804 C C . TYR A 1 105 ? -9.781 -19.649 -1.870 1.00 93.25 105 TYR A C 1
ATOM 806 O O . TYR A 1 105 ? -9.275 -19.860 -2.972 1.00 93.25 105 TYR A O 1
ATOM 814 N N . GLU A 1 106 ? -9.222 -20.085 -0.740 1.00 94.00 106 GLU A N 1
ATOM 815 C CA . GLU A 1 106 ? -7.967 -20.845 -0.726 1.00 94.00 106 GLU A CA 1
ATOM 816 C C . GLU A 1 106 ? -8.114 -22.217 -1.395 1.00 94.00 106 GLU A C 1
ATOM 818 O O . GLU A 1 106 ? -7.200 -22.684 -2.073 1.00 94.00 106 GLU A O 1
ATOM 823 N N . ALA A 1 107 ? -9.259 -22.885 -1.216 1.00 93.81 107 ALA A N 1
ATOM 824 C CA . ALA A 1 107 ? -9.550 -24.149 -1.885 1.00 93.81 107 ALA A CA 1
ATOM 825 C C . ALA A 1 107 ? -9.533 -23.969 -3.404 1.00 93.81 107 ALA A C 1
ATOM 827 O O . ALA A 1 107 ? -8.820 -24.697 -4.094 1.00 93.81 107 ALA A O 1
ATOM 828 N N . LYS A 1 108 ? -10.203 -22.926 -3.900 1.00 94.69 108 LYS A N 1
ATOM 829 C CA . LYS A 1 108 ? -10.197 -22.577 -5.321 1.00 94.69 108 LYS A CA 1
ATOM 830 C C . LYS A 1 108 ? -8.808 -22.166 -5.822 1.00 94.69 108 LYS A C 1
ATOM 832 O O . LYS A 1 108 ? -8.423 -22.546 -6.923 1.00 94.69 108 LYS A O 1
ATOM 837 N N . GLU A 1 109 ? -8.018 -21.441 -5.026 1.00 94.56 109 GLU A N 1
ATOM 838 C CA . GLU A 1 109 ? -6.620 -21.136 -5.369 1.00 94.56 109 GLU A CA 1
ATOM 839 C C . GLU A 1 109 ? -5.792 -22.415 -5.553 1.00 94.56 109 GLU A C 1
ATOM 841 O O . GLU A 1 109 ? -5.041 -22.525 -6.526 1.00 94.56 109 GLU A O 1
ATOM 846 N N . ARG A 1 110 ? -5.947 -23.396 -4.652 1.00 94.44 110 ARG A N 1
ATOM 847 C CA . ARG A 1 110 ? -5.265 -24.696 -4.743 1.00 94.44 110 ARG A CA 1
ATOM 848 C C . ARG A 1 110 ? -5.721 -25.497 -5.961 1.00 94.44 110 ARG A C 1
ATOM 850 O O . ARG A 1 110 ? -4.872 -26.040 -6.664 1.00 94.44 110 ARG A O 1
ATOM 857 N N . GLU A 1 111 ? -7.023 -25.534 -6.237 1.00 94.00 111 GLU A N 1
ATOM 858 C CA . GLU A 1 111 ? -7.596 -26.188 -7.425 1.00 94.00 111 GLU A CA 1
ATOM 859 C C . GLU A 1 111 ? -7.064 -25.578 -8.730 1.00 94.00 111 GLU A C 1
ATOM 861 O O . GLU A 1 111 ? -6.753 -26.304 -9.673 1.00 94.00 111 GLU A O 1
ATOM 866 N N . ASN A 1 112 ? -6.861 -24.259 -8.755 1.00 90.81 112 ASN A N 1
ATOM 867 C CA . ASN A 1 112 ? -6.288 -23.528 -9.886 1.00 90.81 112 ASN A CA 1
ATOM 868 C C . ASN A 1 112 ? -4.754 -23.649 -10.002 1.00 90.81 112 ASN A C 1
ATOM 870 O O . ASN A 1 112 ? -4.151 -23.011 -10.866 1.00 90.81 112 ASN A O 1
ATOM 874 N N . GLY A 1 113 ? -4.092 -24.419 -9.132 1.00 88.69 113 GLY A N 1
ATOM 875 C CA . GLY A 1 113 ? -2.638 -24.590 -9.161 1.00 88.69 113 GLY A CA 1
ATOM 876 C C . GLY A 1 113 ? -1.844 -23.428 -8.551 1.00 88.69 113 GLY A C 1
ATOM 877 O O . GLY A 1 113 ? -0.685 -23.226 -8.912 1.00 88.69 113 GLY A O 1
ATOM 878 N N . GLY A 1 114 ? -2.437 -22.672 -7.620 1.00 89.06 114 GLY A N 1
ATOM 879 C CA . GLY A 1 114 ? -1.746 -21.645 -6.827 1.00 89.06 114 GLY A CA 1
ATOM 880 C C . GLY A 1 114 ? -2.048 -20.193 -7.210 1.00 89.06 114 GLY A C 1
ATOM 881 O O . GLY A 1 114 ? -1.293 -19.296 -6.818 1.00 89.06 114 GLY A O 1
ATOM 882 N N . LEU A 1 115 ? -3.122 -19.948 -7.970 1.00 93.25 115 LEU A N 1
ATOM 883 C CA . LEU A 1 115 ? -3.652 -18.608 -8.239 1.00 93.25 115 LEU A CA 1
ATOM 884 C C . LEU A 1 115 ? -5.187 -18.606 -8.191 1.00 93.25 115 LEU A C 1
ATOM 886 O O . LEU A 1 115 ? -5.838 -19.220 -9.031 1.00 93.25 115 LEU A O 1
ATOM 890 N N . TYR A 1 116 ? -5.776 -17.854 -7.258 1.00 94.75 116 TYR A N 1
ATOM 891 C CA . TYR A 1 116 ? -7.231 -17.662 -7.228 1.00 94.75 116 TYR A CA 1
ATOM 892 C C . TYR A 1 116 ? -7.723 -16.909 -8.474 1.00 94.75 116 TYR A C 1
ATOM 894 O O . TYR A 1 116 ? -8.608 -17.373 -9.191 1.00 94.75 116 TYR A O 1
ATOM 902 N N . GLY A 1 117 ? -7.112 -15.756 -8.749 1.00 95.31 117 GLY A N 1
ATOM 903 C CA . GLY A 1 117 ? -7.423 -14.901 -9.887 1.00 95.31 117 GLY A CA 1
ATOM 904 C C . GLY A 1 117 ? -6.422 -13.756 -10.013 1.00 95.31 117 GLY A C 1
ATOM 905 O O . GLY A 1 117 ? -5.653 -13.486 -9.087 1.00 95.31 117 GLY A O 1
ATOM 906 N N . VAL A 1 118 ? -6.422 -13.080 -11.161 1.00 96.62 118 VAL A N 1
ATOM 907 C CA . VAL A 1 118 ? -5.535 -11.945 -11.437 1.00 96.62 118 VAL A CA 1
ATOM 908 C C . VAL A 1 118 ? -6.270 -10.857 -12.216 1.00 96.62 118 VAL A C 1
ATOM 910 O O . VAL A 1 118 ? -7.005 -11.158 -13.153 1.00 96.62 118 VAL A O 1
ATOM 913 N N . ASP A 1 119 ? -6.068 -9.595 -11.841 1.00 97.31 119 ASP A N 1
ATOM 914 C CA . ASP A 1 119 ? -6.417 -8.452 -12.687 1.00 97.31 119 ASP A CA 1
ATOM 915 C C . ASP A 1 119 ? -5.260 -8.168 -13.653 1.00 97.31 119 ASP A C 1
ATOM 917 O O . ASP A 1 119 ? -4.228 -7.625 -13.256 1.00 97.31 119 ASP A O 1
ATOM 921 N N . SER A 1 120 ? -5.422 -8.564 -14.918 1.00 95.75 120 SER A N 1
ATOM 922 C CA . SER A 1 120 ? -4.447 -8.346 -15.995 1.00 95.75 120 SER A CA 1
ATOM 923 C C . SER A 1 120 ? -4.555 -6.981 -16.684 1.00 95.75 120 SER A C 1
ATOM 925 O O . SER A 1 120 ? -3.707 -6.668 -17.518 1.00 95.75 120 SER A O 1
ATOM 927 N N . HIS A 1 121 ? -5.568 -6.175 -16.358 1.00 97.00 121 HIS A N 1
ATOM 928 C CA . HIS A 1 121 ? -5.906 -4.940 -17.076 1.00 97.00 121 HIS A CA 1
ATOM 929 C C . HIS A 1 121 ? -5.511 -3.690 -16.285 1.00 97.00 121 HIS A C 1
ATOM 931 O O . HIS A 1 121 ? -5.276 -2.634 -16.871 1.00 97.00 121 HIS A O 1
ATOM 937 N N . THR A 1 122 ? -5.410 -3.799 -14.957 1.00 97.62 122 THR A N 1
ATOM 938 C CA . THR A 1 122 ? -5.172 -2.652 -14.074 1.00 97.62 122 THR A CA 1
ATOM 939 C C . THR A 1 122 ? -3.771 -2.677 -13.452 1.00 97.62 122 THR A C 1
ATOM 941 O O . THR A 1 122 ? -3.525 -3.419 -12.497 1.00 97.62 122 THR A O 1
ATOM 944 N N . PRO A 1 123 ? -2.827 -1.825 -13.904 1.00 97.44 123 PRO A N 1
ATOM 945 C CA . PRO A 1 123 ? -1.566 -1.629 -13.198 1.00 97.44 123 PRO A CA 1
ATOM 946 C C . PRO A 1 123 ? -1.798 -1.132 -11.770 1.00 97.44 123 PRO A C 1
ATOM 948 O O . PRO A 1 123 ? -2.374 -0.061 -11.549 1.00 97.44 123 PRO A O 1
ATOM 951 N N . SER A 1 124 ? -1.325 -1.901 -10.791 1.00 97.94 124 SER A N 1
ATOM 952 C CA . SER A 1 124 ? -1.590 -1.608 -9.388 1.00 97.94 124 SER A CA 1
ATOM 953 C C . SER A 1 124 ? -0.920 -0.315 -8.919 1.00 97.94 124 SER A C 1
ATOM 955 O O . SER A 1 124 ? 0.282 -0.104 -9.070 1.00 97.94 124 SER A O 1
ATOM 957 N N . THR A 1 125 ? -1.723 0.535 -8.291 1.00 98.25 125 THR A N 1
ATOM 958 C CA . THR A 1 125 ? -1.342 1.741 -7.542 1.00 98.25 125 THR A CA 1
ATOM 959 C C . THR A 1 125 ? -2.192 1.837 -6.273 1.00 98.25 125 THR A C 1
ATOM 961 O O . THR A 1 125 ? -3.208 1.143 -6.160 1.00 98.25 125 THR A O 1
ATOM 964 N N . ILE A 1 126 ? -1.841 2.733 -5.344 1.00 98.56 126 ILE A N 1
ATOM 965 C CA . ILE A 1 126 ? -2.571 2.936 -4.076 1.00 98.56 126 ILE A CA 1
ATOM 966 C C . ILE A 1 126 ? -4.092 3.104 -4.291 1.00 98.56 126 ILE A C 1
ATOM 968 O O . ILE A 1 126 ? -4.881 2.581 -3.511 1.00 98.56 126 ILE A O 1
ATOM 972 N N . THR A 1 127 ? -4.514 3.779 -5.367 1.00 98.44 127 THR A N 1
ATOM 973 C CA . THR A 1 127 ? -5.925 4.127 -5.635 1.00 98.44 127 THR A CA 1
ATOM 974 C C . THR A 1 127 ? -6.512 3.469 -6.888 1.00 98.44 127 THR A C 1
ATOM 976 O O . THR A 1 127 ? -7.603 3.833 -7.314 1.00 98.44 127 THR A O 1
ATOM 979 N N . SER A 1 128 ? -5.789 2.532 -7.504 1.00 97.94 128 SER A N 1
ATOM 980 C CA . SER A 1 128 ? -6.195 1.882 -8.765 1.00 97.94 128 SER A CA 1
ATOM 981 C C . SER A 1 128 ? -7.442 1.001 -8.645 1.00 97.94 128 SER A C 1
ATOM 983 O O . SER A 1 128 ? -8.307 1.040 -9.513 1.00 97.94 128 SER A O 1
ATOM 985 N N . HIS A 1 129 ? -7.531 0.211 -7.575 1.00 98.44 129 HIS A N 1
ATOM 986 C CA . HIS A 1 129 ? -8.593 -0.773 -7.381 1.00 98.44 129 HIS A CA 1
ATOM 987 C C . HIS A 1 129 ? -9.662 -0.238 -6.430 1.00 98.44 129 HIS A C 1
ATOM 989 O O . HIS A 1 129 ? -9.364 0.521 -5.502 1.00 98.44 129 HIS A O 1
ATOM 995 N N . LYS A 1 130 ? -10.901 -0.683 -6.644 1.00 97.75 130 LYS A N 1
ATOM 996 C CA . LYS A 1 130 ? -12.035 -0.413 -5.755 1.00 97.75 130 LYS A CA 1
ATOM 997 C C . LYS A 1 130 ? -11.874 -1.152 -4.414 1.00 97.75 130 LYS A C 1
ATOM 999 O O . LYS A 1 130 ? -11.053 -2.066 -4.324 1.00 97.75 130 LYS A O 1
ATOM 1004 N N . PRO A 1 131 ? -12.646 -0.767 -3.382 1.00 97.94 131 PRO A N 1
ATOM 1005 C CA . PRO A 1 131 ? -12.759 -1.548 -2.160 1.00 97.94 131 PRO A CA 1
ATOM 1006 C C . PRO A 1 131 ? -13.164 -2.997 -2.437 1.00 97.94 131 PRO A C 1
ATOM 1008 O O . PRO A 1 131 ? -14.136 -3.223 -3.157 1.00 97.94 131 PRO A O 1
ATOM 1011 N N . GLY A 1 132 ? -12.426 -3.940 -1.856 1.00 96.94 132 GLY A N 1
ATOM 1012 C CA . GLY A 1 132 ? -12.807 -5.348 -1.778 1.00 96.94 132 GLY A CA 1
ATOM 1013 C C . GLY A 1 132 ? -13.273 -5.697 -0.368 1.00 96.94 132 GLY A C 1
ATOM 1014 O O . GLY A 1 132 ? -12.881 -5.024 0.586 1.00 96.94 132 GLY A O 1
ATOM 1015 N N . TYR A 1 133 ? -14.101 -6.730 -0.258 1.00 96.25 133 TYR A N 1
ATOM 1016 C CA . TYR A 1 133 ? -14.650 -7.244 0.998 1.00 96.25 133 TYR A CA 1
ATOM 1017 C C . TYR A 1 133 ? -14.814 -8.757 0.877 1.00 96.25 133 TYR A C 1
ATOM 1019 O O . TYR A 1 133 ? -15.121 -9.246 -0.216 1.00 96.25 133 TYR A O 1
ATOM 1027 N N . LEU A 1 134 ? -14.618 -9.486 1.972 1.00 93.94 134 LEU A N 1
ATOM 1028 C CA . LEU A 1 134 ? -15.002 -10.896 2.043 1.00 93.94 134 LEU A CA 1
ATOM 1029 C C . LEU A 1 134 ? -16.473 -11.035 2.447 1.00 93.94 134 LEU A C 1
ATOM 1031 O O . LEU A 1 134 ? -17.221 -11.781 1.820 1.00 93.94 134 LEU A O 1
ATOM 1035 N N . ASP A 1 135 ? -16.877 -10.288 3.471 1.00 93.19 135 ASP A N 1
ATOM 1036 C CA . ASP A 1 135 ? -18.239 -10.222 4.001 1.00 93.19 135 ASP A CA 1
ATOM 1037 C C . ASP A 1 135 ? -18.370 -8.897 4.766 1.00 93.19 135 ASP A C 1
ATOM 1039 O O . ASP A 1 135 ? -18.015 -8.753 5.938 1.00 93.19 135 ASP A O 1
ATOM 1043 N N . LYS A 1 136 ? -18.801 -7.886 4.009 1.00 92.75 136 LYS A N 1
ATOM 1044 C CA . LYS A 1 136 ? -18.682 -6.465 4.346 1.00 92.75 136 LYS A CA 1
ATOM 1045 C C . LYS A 1 136 ? -19.396 -6.099 5.643 1.00 92.75 136 LYS A C 1
ATOM 1047 O O . LYS A 1 136 ? -19.008 -5.145 6.313 1.00 92.75 136 LYS A O 1
ATOM 1052 N N . GLU A 1 137 ? -20.479 -6.797 5.944 1.00 92.75 137 GLU A N 1
ATOM 1053 C CA . GLU A 1 137 ? -21.328 -6.558 7.098 1.00 92.75 137 GLU A CA 1
ATOM 1054 C C . GLU A 1 137 ? -20.670 -7.016 8.406 1.00 92.75 137 GLU A C 1
ATOM 1056 O O . GLU A 1 137 ? -20.967 -6.435 9.449 1.00 92.75 137 GLU A O 1
ATOM 1061 N N . ASN A 1 138 ? -19.772 -8.008 8.349 1.00 93.00 138 ASN A N 1
ATOM 1062 C CA . ASN A 1 138 ? -19.155 -8.621 9.529 1.00 93.00 138 ASN A CA 1
ATOM 1063 C C . ASN A 1 138 ? -17.657 -8.300 9.684 1.00 93.00 138 ASN A C 1
ATOM 1065 O O . ASN A 1 138 ? -17.098 -8.507 10.755 1.00 93.00 138 ASN A O 1
ATOM 1069 N N . GLU A 1 139 ? -16.990 -7.773 8.653 1.00 94.19 139 GLU A N 1
ATOM 1070 C CA . GLU A 1 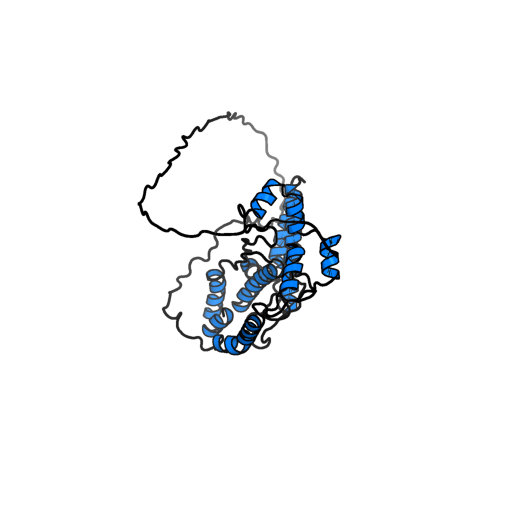139 ? -15.570 -7.408 8.736 1.00 94.19 139 GLU A CA 1
ATOM 1071 C C . GLU A 1 139 ? -15.320 -6.230 9.705 1.00 94.19 139 GLU A C 1
ATOM 1073 O O . GLU A 1 139 ? -15.769 -5.099 9.490 1.00 94.19 139 GLU A O 1
ATOM 1078 N N . VAL A 1 140 ? -14.539 -6.477 10.765 1.00 96.69 140 VAL A N 1
ATOM 1079 C CA . VAL A 1 140 ? -14.158 -5.458 11.760 1.00 96.69 140 VAL A CA 1
ATOM 1080 C C . VAL A 1 140 ? -13.037 -4.555 11.247 1.00 96.69 140 VAL A C 1
ATOM 1082 O O . VAL A 1 140 ? -13.118 -3.332 11.405 1.00 96.69 140 VAL A O 1
ATOM 1085 N N . ILE A 1 141 ? -12.025 -5.141 10.605 1.00 98.19 141 ILE A N 1
ATOM 1086 C CA . ILE A 1 141 ? -10.937 -4.447 9.912 1.00 98.19 141 ILE A CA 1
ATOM 1087 C C . ILE A 1 141 ? -11.048 -4.748 8.418 1.00 98.19 141 ILE A C 1
ATOM 1089 O O . ILE A 1 141 ? -11.153 -5.898 8.008 1.00 98.19 141 ILE A O 1
ATOM 1093 N N . VAL A 1 142 ? -11.031 -3.706 7.586 1.00 98.19 142 VAL A N 1
ATOM 1094 C CA . VAL A 1 142 ? -11.304 -3.815 6.147 1.00 98.19 142 VAL A CA 1
ATOM 1095 C C . VAL A 1 142 ? -10.097 -3.455 5.291 1.00 98.19 142 VAL A C 1
ATOM 1097 O O . VAL A 1 142 ? -9.293 -2.579 5.629 1.00 98.19 142 VAL A O 1
ATOM 1100 N N . GLY A 1 143 ? -10.020 -4.079 4.115 1.00 97.75 143 GLY A N 1
ATOM 1101 C CA . GLY A 1 143 ? -9.131 -3.668 3.034 1.00 97.75 143 GLY A CA 1
ATOM 1102 C C . GLY A 1 143 ? -8.440 -4.824 2.322 1.00 97.75 143 GLY A C 1
ATOM 1103 O O . GLY A 1 143 ? -7.781 -5.638 2.955 1.00 97.75 143 GLY A O 1
ATOM 1104 N N . TYR A 1 144 ? -8.505 -4.840 0.990 1.00 97.94 144 TYR A N 1
ATOM 1105 C CA . TYR A 1 144 ? -7.824 -5.829 0.145 1.00 97.94 144 TYR A CA 1
ATOM 1106 C C . TYR A 1 144 ? -6.978 -5.165 -0.944 1.00 97.94 144 TYR A C 1
ATOM 1108 O O . TYR A 1 144 ? -7.181 -4.002 -1.318 1.00 97.94 144 TYR A O 1
ATOM 1116 N N . GLN A 1 145 ? -5.981 -5.901 -1.452 1.00 97.94 145 GLN A N 1
ATOM 1117 C CA . GLN A 1 145 ? -5.071 -5.423 -2.503 1.00 97.94 145 GLN A CA 1
ATOM 1118 C C . GLN A 1 145 ? -5.790 -5.148 -3.827 1.00 97.94 145 GLN A C 1
ATOM 1120 O O . GLN A 1 145 ? -5.404 -4.221 -4.540 1.00 97.94 145 GLN A O 1
ATOM 1125 N N . THR A 1 146 ? -6.858 -5.882 -4.115 1.00 97.94 146 THR A N 1
ATOM 1126 C CA . THR A 1 146 ? -7.749 -5.681 -5.263 1.00 97.94 146 THR A CA 1
ATOM 1127 C C . THR A 1 146 ? -9.192 -5.527 -4.775 1.00 97.94 146 THR A C 1
ATOM 1129 O O . THR A 1 146 ? -9.422 -5.253 -3.596 1.00 97.94 146 THR A O 1
ATOM 1132 N N . ASP A 1 147 ? -10.146 -5.633 -5.691 1.00 95.94 147 ASP A N 1
ATOM 1133 C CA . ASP A 1 147 ? -11.585 -5.611 -5.444 1.00 95.94 147 ASP A CA 1
ATOM 1134 C C . ASP A 1 147 ? -12.141 -6.942 -4.902 1.00 95.94 147 ASP A C 1
ATOM 1136 O O . ASP A 1 147 ? -13.299 -6.989 -4.498 1.00 95.94 147 ASP A O 1
ATOM 1140 N N . GLU A 1 148 ? -11.333 -8.006 -4.841 1.00 94.25 148 GLU A N 1
ATOM 1141 C CA . GLU A 1 148 ? -11.741 -9.325 -4.340 1.00 94.25 148 GLU A CA 1
ATOM 1142 C C . GLU A 1 148 ? -10.656 -9.959 -3.443 1.00 94.25 148 GLU A C 1
ATOM 1144 O O . GLU A 1 148 ? -9.458 -9.754 -3.679 1.00 94.25 148 GLU A O 1
ATOM 1149 N N . PRO A 1 149 ? -11.032 -10.786 -2.448 1.00 94.25 149 PRO A N 1
ATOM 1150 C CA . PRO A 1 149 ? -10.078 -11.600 -1.697 1.00 94.25 149 PRO A CA 1
ATOM 1151 C C . PRO A 1 149 ? -9.249 -12.514 -2.614 1.00 94.25 149 PRO A C 1
ATOM 1153 O O . PRO A 1 149 ? -9.756 -13.063 -3.591 1.00 94.25 149 PRO A O 1
ATOM 1156 N N . LEU A 1 150 ? -7.956 -12.674 -2.305 1.00 95.88 150 LEU A N 1
ATOM 1157 C CA . LEU A 1 150 ? -6.962 -13.486 -3.038 1.00 95.88 150 LEU A CA 1
ATOM 1158 C C . LEU A 1 150 ? -6.712 -13.148 -4.522 1.00 95.88 150 LEU A C 1
ATOM 1160 O O . LEU A 1 150 ? -5.774 -13.682 -5.122 1.00 95.88 150 LEU A O 1
ATOM 1164 N N . LYS A 1 151 ? -7.475 -12.240 -5.133 1.00 96.62 151 LYS A N 1
ATOM 1165 C CA . LYS A 1 151 ? -7.224 -11.782 -6.503 1.00 96.62 151 LYS A CA 1
ATOM 1166 C C . LYS A 1 151 ? -5.971 -10.908 -6.536 1.00 96.62 151 LYS A C 1
ATOM 1168 O O . LYS A 1 151 ? -5.888 -9.885 -5.854 1.00 96.62 151 LYS A O 1
ATOM 1173 N N . ARG A 1 152 ? -4.978 -11.308 -7.332 1.00 97.06 152 ARG A N 1
ATOM 1174 C CA . ARG A 1 152 ? -3.685 -10.614 -7.450 1.00 97.06 152 ARG A CA 1
ATOM 1175 C C . ARG A 1 152 ? -3.766 -9.482 -8.474 1.00 97.06 152 ARG A C 1
ATOM 1177 O O . ARG A 1 152 ? -4.458 -9.600 -9.478 1.00 97.06 152 ARG A O 1
ATOM 1184 N N . ALA A 1 153 ? -3.024 -8.404 -8.251 1.00 97.31 153 ALA A N 1
ATOM 1185 C CA . ALA A 1 153 ? -2.872 -7.326 -9.228 1.00 97.31 153 ALA A CA 1
ATOM 1186 C C . ALA A 1 153 ? -1.555 -7.460 -10.002 1.00 97.31 153 ALA A C 1
ATOM 1188 O O . ALA A 1 153 ? -0.568 -7.981 -9.473 1.00 97.31 153 ALA A O 1
ATOM 1189 N N . ILE A 1 154 ? -1.496 -6.915 -11.217 1.00 97.38 154 ILE A N 1
ATOM 1190 C CA . ILE A 1 154 ? -0.234 -6.779 -11.953 1.00 97.38 154 ILE A CA 1
ATOM 1191 C C . ILE A 1 154 ? 0.562 -5.544 -11.502 1.00 97.38 154 ILE A C 1
ATOM 1193 O O . ILE A 1 154 ? 0.005 -4.472 -11.247 1.00 97.38 154 ILE A O 1
ATOM 1197 N N . LYS A 1 155 ? 1.897 -5.670 -11.443 1.00 96.56 155 LYS A N 1
ATOM 1198 C CA . LYS A 1 155 ? 2.820 -4.579 -11.060 1.00 96.56 155 LYS A CA 1
ATOM 1199 C C . LYS A 1 155 ? 3.910 -4.343 -12.113 1.00 96.56 155 LYS A C 1
ATOM 1201 O O . LYS A 1 155 ? 5.088 -4.619 -11.891 1.00 96.56 155 LYS A O 1
ATOM 1206 N N . PRO A 1 156 ? 3.546 -3.807 -13.287 1.00 96.38 156 PRO A N 1
ATOM 1207 C CA . PRO A 1 156 ? 4.456 -3.714 -14.431 1.00 96.38 156 PRO A CA 1
ATOM 1208 C C . PRO A 1 156 ? 5.653 -2.767 -14.230 1.00 96.38 156 PRO A C 1
ATOM 1210 O O . PRO A 1 156 ? 6.652 -2.913 -14.930 1.00 96.38 156 PRO A O 1
ATOM 1213 N N . PHE A 1 157 ? 5.622 -1.849 -13.252 1.00 96.25 157 PHE A N 1
ATOM 1214 C CA . PHE A 1 157 ? 6.760 -0.968 -12.942 1.00 96.25 157 PHE A CA 1
ATOM 1215 C C . PHE A 1 157 ? 8.046 -1.740 -12.593 1.00 96.25 157 PHE A C 1
ATOM 1217 O O . PHE A 1 157 ? 9.140 -1.264 -12.906 1.00 96.25 157 PHE A O 1
ATOM 1224 N N . GLY A 1 158 ? 7.922 -2.925 -11.979 1.00 94.38 158 GLY A N 1
ATOM 1225 C CA . GLY A 1 158 ? 9.049 -3.808 -11.669 1.00 94.38 158 GLY A CA 1
ATOM 1226 C C . GLY A 1 158 ? 9.646 -4.465 -12.917 1.00 94.38 158 GLY A C 1
ATOM 1227 O O . GLY A 1 158 ? 10.866 -4.518 -13.068 1.00 94.38 158 GLY A O 1
ATOM 1228 N N . GLY A 1 159 ? 8.797 -4.882 -13.857 1.00 94.69 159 GLY A N 1
ATOM 1229 C CA . GLY A 1 159 ? 9.216 -5.465 -15.128 1.00 94.69 159 GLY A CA 1
ATOM 1230 C C . GLY A 1 159 ? 8.061 -6.061 -15.928 1.00 94.69 159 GLY A C 1
ATOM 1231 O O . GLY A 1 159 ? 7.436 -7.032 -15.503 1.00 94.69 159 GLY A O 1
ATOM 1232 N N . LEU A 1 160 ? 7.829 -5.540 -17.135 1.00 95.44 160 LEU A N 1
ATOM 1233 C CA . LEU A 1 160 ? 6.747 -5.997 -18.013 1.00 95.44 160 LEU A CA 1
ATOM 1234 C C . LEU A 1 160 ? 6.922 -7.457 -18.456 1.00 95.44 160 LEU A C 1
ATOM 1236 O O . LEU A 1 160 ? 5.956 -8.214 -18.512 1.00 95.44 160 LEU A O 1
ATOM 1240 N N . GLY A 1 161 ? 8.161 -7.885 -18.719 1.00 95.38 161 GLY A N 1
ATOM 1241 C CA . GLY A 1 161 ? 8.446 -9.268 -19.109 1.00 95.38 161 GLY A CA 1
ATOM 1242 C C . GLY A 1 161 ? 8.019 -10.292 -18.051 1.00 95.38 161 GLY A C 1
ATOM 1243 O O . GLY A 1 161 ? 7.550 -11.371 -18.405 1.00 95.38 161 GLY A O 1
ATOM 1244 N N . MET A 1 162 ? 8.122 -9.946 -16.762 1.00 94.56 162 MET A N 1
ATOM 1245 C CA . MET A 1 162 ? 7.723 -10.855 -15.685 1.00 94.56 162 MET A CA 1
ATOM 1246 C C . MET A 1 162 ? 6.206 -10.973 -15.612 1.00 94.56 162 MET A C 1
ATOM 1248 O O . MET A 1 162 ? 5.694 -12.079 -15.468 1.00 94.56 162 MET A O 1
ATOM 1252 N N . VAL A 1 163 ? 5.492 -9.862 -15.815 1.00 96.19 163 VAL A N 1
ATOM 1253 C CA . VAL A 1 163 ? 4.027 -9.855 -15.910 1.00 96.19 163 VAL A CA 1
ATOM 1254 C C . VAL A 1 163 ? 3.554 -10.709 -17.090 1.00 96.19 163 VAL A C 1
ATOM 1256 O O . VAL A 1 163 ? 2.745 -11.610 -16.888 1.00 96.19 163 VAL A O 1
ATOM 1259 N N . ARG A 1 164 ? 4.110 -10.511 -18.297 1.00 96.56 164 ARG A N 1
ATOM 1260 C CA . ARG A 1 164 ? 3.774 -11.321 -19.487 1.00 96.56 164 ARG A CA 1
ATOM 1261 C C . ARG A 1 164 ? 3.955 -12.818 -19.234 1.00 96.56 164 ARG A C 1
ATOM 1263 O O . ARG A 1 164 ? 3.074 -13.613 -19.550 1.00 96.56 164 ARG A O 1
ATOM 1270 N N . ASN A 1 165 ? 5.094 -13.202 -18.658 1.00 95.88 165 ASN A N 1
ATOM 1271 C CA . ASN A 1 165 ? 5.403 -14.602 -18.375 1.00 95.88 165 ASN A CA 1
ATOM 1272 C C . ASN A 1 165 ? 4.471 -15.191 -17.310 1.00 95.88 165 ASN A C 1
ATOM 1274 O O . ASN A 1 165 ? 4.008 -16.317 -17.476 1.00 95.88 165 ASN A O 1
ATOM 1278 N N . ALA A 1 166 ? 4.174 -14.432 -16.251 1.00 94.38 166 ALA A N 1
ATOM 1279 C CA . ALA A 1 166 ? 3.261 -14.857 -15.196 1.00 94.38 166 ALA A CA 1
ATOM 1280 C C . ALA A 1 166 ? 1.839 -15.074 -15.730 1.00 94.38 166 ALA A C 1
ATOM 1282 O O . ALA A 1 166 ? 1.261 -16.125 -15.481 1.00 94.38 166 ALA A O 1
ATOM 1283 N N . LEU A 1 167 ? 1.306 -14.133 -16.518 1.00 96.06 167 LEU A N 1
ATOM 1284 C CA . LEU A 1 167 ? -0.025 -14.252 -17.121 1.00 96.06 167 LEU A CA 1
ATOM 1285 C C . LEU A 1 167 ? -0.101 -15.426 -18.107 1.00 96.06 167 LEU A C 1
ATOM 1287 O O . LEU A 1 167 ? -1.028 -16.233 -18.041 1.00 96.06 167 LEU A O 1
ATOM 1291 N N . LYS A 1 168 ? 0.927 -15.599 -18.950 1.00 95.88 168 LYS A N 1
ATOM 1292 C CA . LYS A 1 168 ? 1.028 -16.743 -19.865 1.00 95.88 168 LYS A CA 1
ATOM 1293 C C . LYS A 1 168 ? 1.032 -18.083 -19.123 1.00 95.88 168 LYS A C 1
ATOM 1295 O O . LYS A 1 168 ? 0.402 -19.024 -19.593 1.00 95.88 168 LYS A O 1
ATOM 1300 N N . ALA A 1 169 ? 1.715 -18.177 -17.979 1.00 93.31 169 ALA A N 1
ATOM 1301 C CA . ALA A 1 169 ? 1.778 -19.404 -17.182 1.00 93.31 169 ALA A CA 1
ATOM 1302 C C . ALA A 1 169 ? 0.410 -19.835 -16.627 1.00 93.31 169 ALA A C 1
ATOM 1304 O O . ALA A 1 169 ? 0.198 -21.021 -16.393 1.00 93.31 169 ALA A O 1
ATOM 1305 N N . VAL A 1 170 ? -0.518 -18.889 -16.459 1.00 92.50 170 VAL A N 1
ATOM 1306 C CA . VAL A 1 170 ? -1.888 -19.139 -15.983 1.00 92.50 170 VAL A CA 1
ATOM 1307 C C . VAL A 1 170 ? -2.937 -18.995 -17.088 1.00 92.50 170 VAL A C 1
ATOM 1309 O O . VAL A 1 170 ? -4.126 -18.896 -16.804 1.00 92.50 170 VAL A O 1
ATOM 1312 N N . AS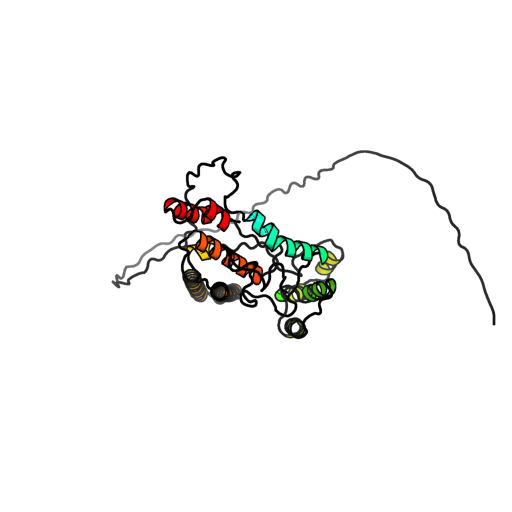N A 1 171 ? -2.509 -19.002 -18.356 1.00 93.38 171 ASN A N 1
ATOM 1313 C CA . ASN A 1 171 ? -3.368 -18.878 -19.538 1.00 93.38 171 ASN A CA 1
ATOM 1314 C C . ASN A 1 171 ? -4.269 -17.627 -19.540 1.00 93.38 171 ASN A C 1
ATOM 1316 O O . ASN A 1 171 ? -5.357 -17.642 -20.114 1.00 93.38 171 ASN A O 1
ATOM 1320 N N . VAL A 1 172 ? -3.808 -16.535 -18.927 1.00 94.50 172 VAL A N 1
ATOM 1321 C CA . VAL A 1 172 ? -4.479 -15.232 -18.972 1.00 94.50 172 VAL A CA 1
ATOM 1322 C C . VAL A 1 172 ? -3.792 -14.367 -20.035 1.00 94.50 172 VAL A C 1
ATOM 1324 O O . VAL A 1 172 ? -2.562 -14.267 -20.033 1.00 94.50 172 VAL A O 1
ATOM 1327 N N . PRO A 1 173 ? -4.535 -13.753 -20.972 1.00 94.94 173 PRO A N 1
ATOM 1328 C CA . PRO A 1 173 ? -3.940 -12.859 -21.956 1.00 94.94 173 PRO A CA 1
ATOM 1329 C C . PRO A 1 173 ? -3.434 -11.568 -21.297 1.00 94.94 173 PRO A C 1
ATOM 1331 O O . PRO A 1 173 ? -4.027 -11.049 -20.352 1.00 94.94 173 PRO A O 1
ATOM 1334 N N . MET A 1 174 ? -2.325 -11.044 -21.819 1.00 95.31 174 MET A N 1
ATOM 1335 C CA . MET A 1 174 ? -1.832 -9.716 -21.458 1.00 95.31 174 MET A CA 1
ATOM 1336 C C . MET A 1 174 ? -2.757 -8.651 -22.055 1.00 95.31 174 MET A C 1
ATOM 1338 O O . MET A 1 174 ? -3.099 -8.742 -23.233 1.00 95.31 174 MET A O 1
ATOM 1342 N N . ASP A 1 175 ? -3.123 -7.637 -21.270 1.00 97.81 175 ASP A N 1
ATOM 1343 C CA . ASP A 1 175 ? -3.855 -6.482 -21.791 1.00 97.81 175 ASP A CA 1
ATOM 1344 C C . ASP A 1 175 ? -2.977 -5.666 -22.754 1.00 97.81 175 ASP A C 1
ATOM 1346 O O . ASP A 1 175 ? -1.852 -5.281 -22.419 1.00 97.81 175 ASP A O 1
ATOM 1350 N N . GLU A 1 176 ? -3.500 -5.390 -23.951 1.00 97.62 176 GLU A N 1
ATOM 1351 C CA . GLU A 1 176 ? -2.764 -4.714 -25.025 1.00 97.62 176 GLU A CA 1
ATOM 1352 C C . GLU A 1 176 ? -2.385 -3.270 -24.667 1.00 97.62 176 GLU A C 1
ATOM 1354 O O . GLU A 1 176 ? -1.302 -2.804 -25.029 1.00 97.62 176 GLU A O 1
ATOM 1359 N N . ASN A 1 177 ? -3.235 -2.554 -23.923 1.00 97.62 177 ASN A N 1
ATOM 1360 C CA . ASN A 1 177 ? -2.958 -1.172 -23.538 1.00 97.62 177 ASN A CA 1
ATOM 1361 C C . ASN A 1 177 ? -1.857 -1.113 -22.483 1.00 97.62 177 ASN A C 1
ATOM 1363 O O . ASN A 1 177 ? -0.948 -0.288 -22.583 1.00 97.62 177 ASN A O 1
ATOM 1367 N N . VAL A 1 178 ? -1.912 -1.993 -21.480 1.00 97.56 178 VAL A N 1
ATOM 1368 C CA . VAL A 1 178 ? -0.851 -2.103 -20.475 1.00 97.56 178 VAL A CA 1
ATOM 1369 C C . VAL A 1 178 ? 0.463 -2.490 -21.146 1.00 97.56 178 VAL A C 1
ATOM 1371 O O . VAL A 1 178 ? 1.495 -1.873 -20.875 1.00 97.56 178 VAL A O 1
ATOM 1374 N N . ASP A 1 179 ? 0.430 -3.464 -22.054 1.00 97.50 179 ASP A N 1
ATOM 1375 C CA . ASP A 1 179 ? 1.603 -3.877 -22.817 1.00 97.50 179 ASP A CA 1
ATOM 1376 C C . ASP A 1 179 ? 2.228 -2.706 -23.587 1.00 97.50 179 ASP A C 1
ATOM 1378 O O . ASP A 1 179 ? 3.432 -2.450 -23.475 1.00 97.50 179 ASP A O 1
ATOM 1382 N N . HIS A 1 180 ? 1.394 -1.934 -24.287 1.00 98.00 180 HIS A N 1
ATOM 1383 C CA . HIS A 1 180 ? 1.811 -0.763 -25.051 1.00 98.00 180 HIS A CA 1
ATOM 1384 C C . HIS A 1 180 ? 2.399 0.336 -24.159 1.00 98.00 180 HIS A C 1
ATOM 1386 O O . HIS A 1 180 ? 3.466 0.870 -24.464 1.00 98.00 180 HIS A O 1
ATOM 1392 N N . ILE A 1 181 ? 1.752 0.652 -23.032 1.00 98.19 181 ILE A N 1
ATOM 1393 C CA . ILE A 1 181 ? 2.211 1.689 -22.095 1.00 98.19 181 ILE A CA 1
ATOM 1394 C C . ILE A 1 181 ? 3.605 1.359 -21.564 1.00 98.19 181 ILE A C 1
ATOM 1396 O O . ILE A 1 181 ? 4.488 2.217 -21.590 1.00 98.19 181 ILE A O 1
ATOM 1400 N N . PHE A 1 182 ? 3.819 0.135 -21.085 1.00 97.38 182 PHE A N 1
ATOM 1401 C CA . PHE A 1 182 ? 5.080 -0.246 -20.444 1.00 97.38 182 PHE A CA 1
ATOM 1402 C C . PHE A 1 182 ? 6.163 -0.700 -21.428 1.00 97.38 182 PHE A C 1
ATOM 1404 O O . PHE A 1 182 ? 7.310 -0.845 -21.021 1.00 97.38 182 PHE A O 1
ATOM 1411 N N . SER A 1 183 ? 5.825 -0.881 -22.708 1.00 96.75 183 SER A N 1
ATOM 1412 C CA . SER A 1 183 ? 6.814 -1.085 -23.775 1.00 96.75 183 SER A CA 1
ATOM 1413 C C . SER A 1 183 ? 7.269 0.226 -24.415 1.00 96.75 183 SER A C 1
ATOM 1415 O O . SER A 1 183 ? 8.416 0.323 -24.834 1.00 96.75 183 SER A O 1
ATOM 1417 N N . ASN A 1 184 ? 6.384 1.229 -24.511 1.00 97.44 184 ASN A N 1
ATOM 1418 C CA . ASN A 1 184 ? 6.635 2.412 -25.343 1.00 97.44 184 ASN A CA 1
ATOM 1419 C C . ASN A 1 184 ? 6.680 3.738 -24.577 1.00 97.44 184 ASN A C 1
ATOM 1421 O O . ASN A 1 184 ? 7.346 4.671 -25.022 1.00 97.44 184 ASN A O 1
ATOM 1425 N N . TYR A 1 185 ? 5.979 3.862 -23.446 1.00 97.75 185 TYR A N 1
ATOM 1426 C CA . TYR A 1 185 ? 5.870 5.136 -22.720 1.00 97.75 185 TYR A CA 1
ATOM 1427 C C . TYR A 1 185 ? 6.569 5.112 -21.364 1.00 97.75 185 TYR A C 1
ATOM 1429 O O . TYR A 1 185 ? 7.215 6.086 -20.975 1.00 97.75 185 TYR A O 1
ATOM 1437 N N . ARG A 1 186 ? 6.443 4.010 -20.618 1.00 97.62 186 ARG A N 1
ATOM 1438 C CA . ARG A 1 186 ? 6.952 3.890 -19.253 1.00 97.62 186 ARG A CA 1
ATOM 1439 C C . ARG A 1 186 ? 7.981 2.774 -19.146 1.00 97.62 186 ARG A C 1
ATOM 1441 O O . ARG A 1 186 ? 7.636 1.631 -18.873 1.00 97.62 186 ARG A O 1
ATOM 1448 N N . LYS A 1 187 ? 9.253 3.161 -19.215 1.00 97.50 187 LYS A N 1
ATOM 1449 C CA . LYS A 1 187 ? 10.387 2.284 -18.904 1.00 97.50 187 LYS A CA 1
ATOM 1450 C C . LYS A 1 187 ? 10.252 1.657 -17.515 1.00 97.50 187 LYS A C 1
ATOM 1452 O O . LYS A 1 187 ? 9.944 2.374 -16.551 1.00 97.50 187 LYS A O 1
ATOM 1457 N N . THR A 1 188 ? 10.513 0.357 -17.403 1.00 97.31 188 THR A N 1
ATOM 1458 C CA . THR A 1 188 ? 10.422 -0.397 -16.140 1.00 97.31 188 THR A CA 1
ATOM 1459 C C . THR A 1 188 ? 11.768 -0.476 -15.415 1.00 97.31 188 THR A C 1
ATOM 1461 O O . THR A 1 188 ? 12.822 -0.225 -16.001 1.00 97.31 188 THR A O 1
ATOM 1464 N N . HIS A 1 189 ? 11.755 -0.892 -14.142 1.00 96.62 189 HIS A N 1
ATOM 1465 C CA . HIS A 1 189 ? 12.980 -1.203 -13.388 1.00 96.62 189 HIS A CA 1
ATOM 1466 C C . HIS A 1 189 ? 13.818 -2.274 -14.094 1.00 96.62 189 HIS A C 1
ATOM 1468 O O . HIS A 1 189 ? 14.994 -2.043 -14.359 1.00 96.62 189 HIS A O 1
ATOM 1474 N N . ASN A 1 190 ? 13.198 -3.395 -14.479 1.00 96.56 190 ASN A N 1
ATOM 1475 C CA . ASN A 1 190 ? 13.873 -4.478 -15.196 1.00 96.56 190 ASN A CA 1
ATOM 1476 C C . ASN A 1 190 ? 14.623 -3.988 -16.445 1.00 96.56 190 ASN A C 1
ATOM 1478 O O . ASN A 1 190 ? 15.827 -4.190 -16.550 1.00 96.56 190 ASN A O 1
ATOM 1482 N N . GLU A 1 191 ? 13.952 -3.277 -17.349 1.00 96.62 191 GLU A N 1
ATOM 1483 C CA . GLU A 1 191 ? 14.585 -2.722 -18.546 1.00 96.62 191 GLU A CA 1
ATOM 1484 C C . GLU A 1 191 ? 15.765 -1.794 -18.211 1.00 96.62 191 GLU A C 1
ATOM 1486 O O . GLU A 1 191 ? 16.858 -1.963 -18.746 1.00 96.62 191 GLU A O 1
ATOM 1491 N N . ALA A 1 192 ? 15.592 -0.875 -17.253 1.00 96.75 192 ALA A N 1
ATOM 1492 C CA . ALA A 1 192 ? 16.663 0.027 -16.831 1.00 96.75 192 ALA A CA 1
ATOM 1493 C C . ALA A 1 192 ? 17.886 -0.709 -16.261 1.00 96.75 192 ALA A C 1
ATOM 1495 O O . ALA A 1 192 ? 19.016 -0.304 -16.527 1.00 96.75 192 ALA A O 1
ATOM 1496 N N . VAL A 1 193 ? 17.676 -1.792 -15.508 1.00 96.62 193 VAL A N 1
ATOM 1497 C CA . VAL A 1 193 ? 18.755 -2.644 -14.993 1.00 96.62 193 VAL A CA 1
ATOM 1498 C C . VAL A 1 193 ? 19.492 -3.343 -16.134 1.00 96.62 193 VAL A C 1
ATOM 1500 O O . VAL A 1 193 ? 20.725 -3.363 -16.157 1.00 96.62 193 VAL A O 1
ATOM 1503 N N . PHE A 1 194 ? 18.764 -3.902 -17.100 1.00 95.56 194 PHE A N 1
ATOM 1504 C CA . PHE A 1 194 ? 19.392 -4.625 -18.200 1.00 95.56 194 PHE A CA 1
ATOM 1505 C C . PHE A 1 194 ? 20.146 -3.694 -19.154 1.00 95.56 194 PHE A C 1
ATOM 1507 O O . PHE A 1 194 ? 21.194 -4.103 -19.651 1.00 95.56 194 PHE A O 1
ATOM 1514 N N . ASP A 1 195 ? 19.727 -2.444 -19.336 1.00 97.06 195 ASP A N 1
ATOM 1515 C CA . ASP A 1 195 ? 20.471 -1.465 -20.142 1.00 97.06 195 ASP A CA 1
ATOM 1516 C C . ASP A 1 195 ? 21.875 -1.164 -19.604 1.00 97.06 195 ASP A C 1
ATOM 1518 O O . ASP A 1 195 ? 22.794 -0.912 -20.382 1.00 97.06 195 ASP A O 1
ATOM 1522 N N . ILE A 1 196 ? 22.058 -1.216 -18.282 1.00 97.25 196 ILE A N 1
ATOM 1523 C CA . ILE A 1 196 ? 23.339 -0.903 -17.631 1.00 97.25 196 ILE A CA 1
ATOM 1524 C C . ILE A 1 196 ? 24.181 -2.143 -17.312 1.00 97.25 196 ILE A C 1
ATOM 1526 O O . ILE A 1 196 ? 25.374 -2.026 -17.033 1.00 97.25 196 ILE A O 1
ATOM 1530 N N . TYR A 1 197 ? 23.590 -3.339 -17.335 1.00 97.06 197 TYR A N 1
ATOM 1531 C CA . TYR A 1 197 ? 24.312 -4.579 -17.060 1.00 97.06 197 TYR A CA 1
ATOM 1532 C C . TYR A 1 197 ? 25.421 -4.837 -18.083 1.00 97.06 197 TYR A C 1
ATOM 1534 O O . TYR A 1 197 ? 25.166 -4.985 -19.282 1.00 97.06 197 TYR A O 1
ATOM 1542 N N . SER A 1 198 ? 26.649 -5.004 -17.584 1.00 97.31 198 SER A N 1
ATOM 1543 C CA . SER A 1 198 ? 27.791 -5.409 -18.402 1.00 97.31 198 SER A CA 1
ATOM 1544 C C . SER A 1 198 ? 27.637 -6.847 -18.912 1.00 97.31 198 SER A C 1
ATOM 1546 O O . SER A 1 198 ? 26.877 -7.657 -18.369 1.00 97.31 198 SER A O 1
ATOM 1548 N N . LYS A 1 199 ? 28.406 -7.204 -19.949 1.00 97.00 199 LYS A N 1
ATOM 1549 C CA . LYS A 1 199 ? 28.453 -8.586 -20.462 1.00 97.00 199 LYS A CA 1
ATOM 1550 C C . LYS A 1 199 ? 28.835 -9.588 -19.370 1.00 97.00 199 LYS A C 1
ATOM 1552 O O . LYS A 1 199 ? 28.258 -10.669 -19.312 1.00 97.00 199 LYS A O 1
ATOM 1557 N N . GLU A 1 200 ? 29.763 -9.209 -18.495 1.00 97.00 200 GLU A N 1
ATOM 1558 C CA . GLU A 1 200 ? 30.211 -10.031 -17.371 1.00 97.00 200 GLU A CA 1
ATOM 1559 C C . GLU A 1 200 ? 29.092 -10.256 -16.349 1.00 97.00 200 GLU A C 1
ATOM 1561 O O . GLU A 1 200 ? 28.817 -11.398 -15.991 1.00 97.00 200 GLU A O 1
ATOM 1566 N N . MET A 1 201 ? 28.372 -9.199 -15.952 1.00 96.12 201 MET A N 1
ATOM 1567 C CA . MET A 1 201 ? 27.236 -9.319 -15.027 1.00 96.12 201 MET A CA 1
ATOM 1568 C C . MET A 1 201 ? 26.157 -10.255 -15.588 1.00 96.12 201 MET A C 1
ATOM 1570 O O . MET A 1 201 ? 25.658 -11.140 -14.889 1.00 96.12 201 MET A O 1
ATOM 1574 N N . ARG A 1 202 ? 25.833 -10.113 -16.881 1.00 94.94 202 ARG A N 1
ATOM 1575 C CA . ARG A 1 202 ? 24.870 -10.990 -17.569 1.00 94.94 202 ARG A CA 1
ATOM 1576 C C . ARG A 1 202 ? 25.354 -12.442 -17.629 1.00 94.94 202 ARG A C 1
ATOM 1578 O O . ARG A 1 202 ? 24.545 -13.356 -17.454 1.00 94.94 202 ARG A O 1
ATOM 1585 N N . ALA A 1 203 ? 26.649 -12.664 -17.854 1.00 96.25 203 ALA A N 1
ATOM 1586 C CA . ALA A 1 203 ? 27.246 -13.996 -17.852 1.00 96.25 203 ALA A CA 1
ATOM 1587 C C . ALA A 1 203 ? 27.208 -14.630 -16.453 1.00 96.25 203 ALA A C 1
ATOM 1589 O O . ALA A 1 203 ? 26.839 -15.796 -16.334 1.00 96.25 203 ALA A O 1
ATOM 1590 N N . GLY A 1 204 ? 27.506 -13.870 -15.394 1.00 96.56 204 GLY A N 1
ATOM 1591 C CA . GLY A 1 204 ? 27.405 -14.343 -14.011 1.00 96.56 204 GLY A CA 1
ATOM 1592 C C . GLY A 1 204 ? 25.989 -14.798 -13.650 1.00 96.56 204 GLY A C 1
ATOM 1593 O O . GLY A 1 204 ? 25.810 -15.858 -13.051 1.00 96.56 204 GLY A O 1
ATOM 1594 N N . ARG A 1 205 ? 24.971 -14.052 -14.094 1.00 94.69 205 ARG A N 1
ATOM 1595 C CA . ARG A 1 205 ? 23.561 -14.428 -13.922 1.00 94.69 205 ARG A CA 1
ATOM 1596 C C . ARG A 1 205 ? 23.182 -15.681 -14.712 1.00 94.69 205 ARG A C 1
ATOM 1598 O O . ARG A 1 205 ? 22.571 -16.592 -14.164 1.00 94.69 205 ARG A O 1
ATOM 1605 N N . SER A 1 206 ? 23.547 -15.734 -15.994 1.00 93.19 206 SER A N 1
ATOM 1606 C CA . SER A 1 206 ? 23.159 -16.831 -16.899 1.00 93.19 206 SER A CA 1
ATOM 1607 C C . SER A 1 206 ? 23.827 -18.160 -16.540 1.00 93.19 206 SER A C 1
ATOM 1609 O O . SER A 1 206 ? 23.233 -19.212 -16.737 1.00 93.19 206 SER A O 1
ATOM 1611 N N . ASN A 1 207 ? 25.033 -18.109 -15.965 1.00 96.25 207 ASN A N 1
ATOM 1612 C CA . ASN A 1 207 ? 25.756 -19.278 -15.456 1.00 96.25 207 ASN A CA 1
ATOM 1613 C C . ASN A 1 207 ? 25.427 -19.606 -13.989 1.00 96.25 207 ASN A C 1
ATOM 1615 O O . ASN A 1 207 ? 26.138 -20.389 -13.368 1.00 96.25 207 ASN A O 1
ATOM 1619 N N . ALA A 1 208 ? 24.388 -18.988 -13.418 1.00 94.75 208 ALA A N 1
ATOM 1620 C CA . ALA A 1 208 ? 23.955 -19.192 -12.037 1.00 94.75 208 ALA A CA 1
ATOM 1621 C C . ALA A 1 208 ? 25.032 -18.930 -10.958 1.00 94.75 208 ALA A C 1
ATOM 1623 O O . ALA A 1 208 ? 24.934 -19.432 -9.842 1.00 94.75 208 ALA A O 1
ATOM 1624 N N . ILE A 1 209 ? 26.035 -18.098 -11.259 1.00 96.44 209 ILE A N 1
ATOM 1625 C CA . ILE A 1 209 ? 27.034 -17.631 -10.283 1.00 96.44 209 ILE A CA 1
ATOM 1626 C C . ILE A 1 209 ? 26.411 -16.566 -9.367 1.00 96.44 209 ILE A C 1
ATOM 1628 O O . ILE A 1 209 ? 26.675 -16.533 -8.168 1.00 96.44 209 ILE A O 1
ATOM 1632 N N . MET A 1 210 ? 25.558 -15.703 -9.928 1.00 91.94 210 MET A N 1
ATOM 1633 C CA . MET A 1 210 ? 24.778 -14.702 -9.195 1.00 91.94 210 MET A CA 1
ATOM 1634 C C . MET A 1 210 ? 23.292 -14.870 -9.519 1.00 91.94 210 MET A C 1
ATOM 1636 O O . MET A 1 210 ? 22.833 -14.470 -10.588 1.00 91.94 210 MET A O 1
ATOM 1640 N N . THR A 1 211 ? 22.530 -15.458 -8.601 1.00 91.69 211 THR A N 1
ATOM 1641 C CA . THR A 1 211 ? 21.105 -15.773 -8.799 1.00 91.69 211 THR A CA 1
ATOM 1642 C C . THR A 1 211 ? 20.214 -15.045 -7.802 1.00 91.69 211 THR A C 1
ATOM 1644 O O . THR A 1 211 ? 20.641 -14.745 -6.691 1.00 91.69 211 THR A O 1
ATOM 1647 N N . GLY A 1 212 ? 18.952 -14.809 -8.173 1.00 87.50 212 GLY A N 1
ATOM 1648 C CA . GLY A 1 212 ? 17.954 -14.229 -7.263 1.00 87.50 212 GLY A CA 1
ATOM 1649 C C . GLY A 1 212 ? 18.169 -12.744 -6.954 1.00 87.50 212 GLY A C 1
ATOM 1650 O O . GLY A 1 212 ? 17.737 -12.262 -5.909 1.00 87.50 212 GLY A O 1
ATOM 1651 N N . LEU A 1 213 ? 18.859 -12.017 -7.838 1.00 92.94 213 LEU A N 1
ATOM 1652 C CA . LEU A 1 213 ? 18.968 -10.564 -7.736 1.00 92.94 213 LEU A CA 1
ATOM 1653 C C . LEU A 1 2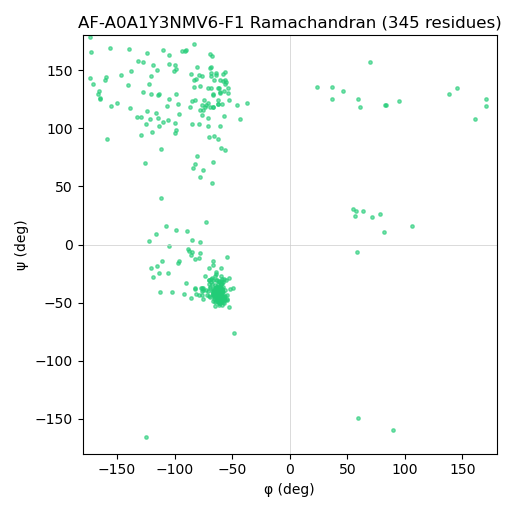13 ? 17.600 -9.914 -8.015 1.00 92.94 213 LEU A C 1
ATOM 1655 O O . LEU A 1 213 ? 16.851 -10.419 -8.855 1.00 92.94 213 LEU A O 1
ATOM 1659 N N . PRO A 1 214 ? 17.274 -8.775 -7.374 1.00 93.62 214 PRO A N 1
ATOM 1660 C CA . PRO A 1 214 ? 16.006 -8.074 -7.570 1.00 93.62 214 PRO A CA 1
ATOM 1661 C C . PRO A 1 214 ? 16.015 -7.262 -8.876 1.00 93.62 214 PRO A C 1
ATOM 1663 O O . PRO A 1 214 ? 15.885 -6.038 -8.871 1.00 93.62 214 PRO A O 1
ATOM 1666 N N . ASP A 1 215 ? 16.233 -7.939 -10.004 1.00 92.94 215 ASP A N 1
ATOM 1667 C CA . ASP A 1 215 ? 16.275 -7.351 -11.345 1.00 92.94 215 ASP A CA 1
ATOM 1668 C C . ASP A 1 215 ? 14.942 -7.463 -12.099 1.00 92.94 215 ASP A C 1
ATOM 1670 O O . ASP A 1 215 ? 14.753 -6.764 -13.087 1.00 92.94 215 ASP A O 1
ATOM 1674 N N . GLY A 1 216 ? 14.003 -8.294 -11.632 1.00 85.50 216 GLY A N 1
ATOM 1675 C CA . GLY A 1 216 ? 12.700 -8.526 -12.274 1.00 85.50 216 GLY A CA 1
ATOM 1676 C C . GLY A 1 216 ? 11.474 -8.243 -11.401 1.00 85.50 216 GLY A C 1
ATOM 1677 O O . GLY A 1 216 ? 10.360 -8.495 -11.843 1.00 85.50 216 GLY A O 1
ATOM 1678 N N . TYR A 1 217 ? 11.658 -7.763 -10.171 1.00 88.00 217 TYR A N 1
ATOM 1679 C CA . TYR A 1 217 ? 10.589 -7.544 -9.189 1.00 88.00 217 TYR A CA 1
ATOM 1680 C C . TYR A 1 217 ? 11.008 -6.477 -8.164 1.00 88.00 217 TYR A C 1
ATOM 1682 O O . TYR A 1 217 ? 12.179 -6.081 -8.112 1.00 88.00 217 TYR A O 1
ATOM 1690 N N . GLY A 1 218 ? 10.075 -6.003 -7.333 1.00 91.38 218 GLY A N 1
ATOM 1691 C CA . GLY A 1 218 ? 10.374 -5.054 -6.264 1.00 91.38 218 GLY A CA 1
ATOM 1692 C C . GLY A 1 218 ? 11.435 -5.571 -5.279 1.00 91.38 218 GLY A C 1
ATOM 1693 O O . GLY A 1 218 ? 11.340 -6.665 -4.728 1.00 91.38 218 GLY A O 1
ATOM 1694 N N . ARG A 1 219 ? 12.447 -4.755 -4.960 1.00 94.88 219 ARG A N 1
ATOM 1695 C CA . ARG A 1 219 ? 13.528 -5.162 -4.034 1.00 94.88 219 ARG A CA 1
ATOM 1696 C C . ARG A 1 219 ? 13.054 -5.552 -2.622 1.00 94.88 219 ARG A C 1
ATOM 1698 O O . ARG A 1 219 ? 13.720 -6.333 -1.948 1.00 94.88 219 ARG A O 1
ATOM 1705 N N . GLY A 1 220 ? 11.923 -5.005 -2.166 1.00 93.69 220 GLY A N 1
ATOM 1706 C CA . GLY A 1 220 ? 11.418 -5.192 -0.802 1.00 93.69 220 GLY A CA 1
ATOM 1707 C C . GLY A 1 220 ? 12.407 -4.716 0.265 1.00 93.69 220 GLY A C 1
ATOM 1708 O O . GLY A 1 220 ? 13.168 -3.775 0.035 1.00 93.69 220 GLY A O 1
ATOM 1709 N N . ARG A 1 221 ? 12.388 -5.366 1.440 1.00 95.06 221 ARG A N 1
ATOM 1710 C CA . ARG A 1 221 ? 13.289 -5.072 2.578 1.00 95.06 221 ARG A CA 1
ATOM 1711 C C . ARG A 1 221 ? 13.197 -3.622 3.070 1.00 95.06 221 ARG A C 1
ATOM 1713 O O . ARG A 1 221 ? 14.150 -3.077 3.620 1.00 95.06 221 ARG A O 1
ATOM 1720 N N . ILE A 1 222 ? 12.029 -3.014 2.889 1.00 96.25 222 ILE A N 1
ATOM 1721 C CA . ILE A 1 222 ? 11.681 -1.687 3.387 1.00 96.25 222 ILE A CA 1
ATOM 1722 C C . ILE A 1 222 ? 10.474 -1.862 4.297 1.00 96.25 222 ILE A C 1
ATOM 1724 O O . ILE A 1 222 ? 9.495 -2.493 3.911 1.00 96.25 222 ILE A O 1
ATOM 1728 N N . ILE A 1 223 ? 10.559 -1.301 5.498 1.00 97.62 223 ILE A N 1
ATOM 1729 C CA . ILE A 1 223 ? 9.460 -1.290 6.460 1.00 97.62 223 ILE A CA 1
ATOM 1730 C C . ILE A 1 223 ? 9.051 0.165 6.638 1.00 97.62 223 ILE A C 1
ATOM 1732 O O . ILE A 1 223 ? 9.806 0.964 7.198 1.00 97.62 223 ILE A O 1
ATOM 1736 N N . GLY A 1 224 ? 7.876 0.519 6.117 1.00 96.88 224 GLY A N 1
ATOM 1737 C CA . GLY A 1 224 ? 7.241 1.784 6.458 1.00 96.88 224 GLY A CA 1
ATOM 1738 C C . GLY A 1 224 ? 6.842 1.776 7.931 1.00 96.88 224 GLY A C 1
ATOM 1739 O O . GLY A 1 224 ? 6.395 0.765 8.461 1.00 96.88 224 GLY A O 1
ATOM 1740 N N . ASP A 1 225 ? 6.998 2.901 8.619 1.00 98.44 225 ASP A N 1
ATOM 1741 C CA . ASP A 1 225 ? 6.504 3.033 9.991 1.00 98.44 225 ASP A CA 1
ATOM 1742 C C . ASP A 1 225 ? 4.996 3.328 9.962 1.00 98.44 225 ASP A C 1
ATOM 1744 O O . ASP A 1 225 ? 4.572 4.477 10.105 1.00 98.44 225 ASP A O 1
ATOM 1748 N N . TYR A 1 226 ? 4.187 2.296 9.699 1.00 98.62 226 TYR A N 1
ATOM 1749 C CA . TYR A 1 226 ? 2.741 2.427 9.454 1.00 98.62 226 TYR A CA 1
ATOM 1750 C C . TYR A 1 226 ? 1.968 2.945 10.676 1.00 98.62 226 TYR A C 1
ATOM 1752 O O . TYR A 1 226 ? 0.951 3.619 10.530 1.00 98.62 226 TYR A O 1
ATOM 1760 N N . ARG A 1 227 ? 2.523 2.754 11.880 1.00 98.75 227 ARG A N 1
ATOM 1761 C CA . ARG A 1 227 ? 2.041 3.326 13.154 1.00 98.75 227 ARG A CA 1
ATOM 1762 C C . ARG A 1 227 ? 1.863 4.835 13.104 1.00 98.75 227 ARG A C 1
ATOM 1764 O O . ARG A 1 227 ? 1.009 5.380 13.792 1.00 98.75 227 ARG A O 1
ATOM 1771 N N . ARG A 1 228 ? 2.640 5.530 12.269 1.00 98.75 228 ARG A N 1
ATOM 1772 C CA . ARG A 1 228 ? 2.535 6.984 12.103 1.00 98.75 228 ARG A CA 1
ATOM 1773 C C . ARG A 1 228 ? 1.187 7.420 11.546 1.00 98.75 228 ARG A C 1
ATOM 1775 O O . ARG A 1 228 ? 0.756 8.523 11.867 1.00 98.75 228 ARG A O 1
ATOM 1782 N N . VAL A 1 229 ? 0.545 6.587 10.726 1.00 98.75 229 VAL A N 1
ATOM 1783 C CA . VAL A 1 229 ? -0.787 6.884 10.185 1.00 98.75 229 VAL A CA 1
ATOM 1784 C C . VAL A 1 229 ? -1.794 6.926 11.331 1.00 98.75 229 VAL A C 1
ATOM 1786 O O . VAL A 1 229 ? -2.475 7.933 11.488 1.00 98.75 229 VAL A O 1
ATOM 1789 N N . ALA A 1 230 ? -1.797 5.907 12.194 1.00 98.69 230 ALA A N 1
ATOM 1790 C CA . ALA A 1 230 ? -2.628 5.878 13.397 1.00 98.69 230 ALA A CA 1
ATOM 1791 C C . ALA A 1 230 ? -2.285 7.012 14.378 1.00 98.69 230 ALA A C 1
ATOM 1793 O O . ALA A 1 230 ? -3.167 7.741 14.816 1.00 98.69 230 ALA A O 1
ATOM 1794 N N . LEU A 1 231 ? -1.001 7.210 14.687 1.00 98.69 231 LEU A N 1
ATOM 1795 C CA . LEU A 1 231 ? -0.570 8.150 15.725 1.00 98.69 231 LEU A CA 1
ATOM 1796 C C . LEU A 1 231 ? -0.768 9.627 15.351 1.00 98.69 231 LEU A C 1
ATOM 1798 O O . LEU A 1 231 ? -1.006 10.454 16.228 1.00 98.69 231 LEU A O 1
ATOM 1802 N N . TYR A 1 232 ? -0.623 9.984 14.072 1.00 98.75 232 TYR A N 1
ATOM 1803 C CA . TYR A 1 232 ? -0.593 11.388 13.644 1.00 98.75 232 TYR A CA 1
ATOM 1804 C C . TYR A 1 232 ? -1.689 11.773 12.645 1.00 98.75 232 TYR A C 1
ATOM 1806 O O . TYR A 1 232 ? -1.970 12.966 12.508 1.00 98.75 232 TYR A O 1
ATOM 1814 N N . GLY A 1 233 ? -2.292 10.810 11.946 1.00 98.75 233 GLY A N 1
ATOM 1815 C CA . GLY A 1 233 ? -3.147 11.073 10.790 1.00 98.75 233 GLY A CA 1
ATOM 1816 C C . GLY A 1 233 ? -2.367 11.579 9.572 1.00 98.75 233 GLY A C 1
ATOM 1817 O O . GLY A 1 233 ? -1.265 12.133 9.678 1.00 98.75 233 GLY A O 1
ATOM 1818 N N . THR A 1 234 ? -2.927 11.407 8.376 1.00 98.81 234 THR A N 1
ATOM 1819 C CA . THR A 1 234 ? -2.233 11.776 7.132 1.00 98.81 234 THR A CA 1
ATOM 1820 C C . THR A 1 234 ? -2.015 13.278 6.988 1.00 98.81 234 THR A C 1
ATOM 1822 O O . THR A 1 234 ? -0.995 13.667 6.424 1.00 98.81 234 THR A O 1
ATOM 1825 N N . ASP A 1 235 ? -2.887 14.134 7.533 1.00 98.81 235 ASP A N 1
ATOM 1826 C CA . ASP A 1 235 ? -2.733 15.594 7.422 1.00 98.81 235 ASP A CA 1
ATOM 1827 C C . ASP A 1 235 ? -1.421 16.067 8.047 1.00 98.81 235 ASP A C 1
ATOM 1829 O O . ASP A 1 235 ? -0.665 16.837 7.448 1.00 98.81 235 ASP A O 1
ATOM 1833 N N . ARG A 1 236 ? -1.119 15.575 9.256 1.00 98.69 236 ARG A N 1
ATOM 1834 C CA . ARG A 1 236 ? 0.104 15.947 9.969 1.00 98.69 236 ARG A CA 1
ATOM 1835 C C . ARG A 1 236 ? 1.341 15.429 9.243 1.00 98.69 236 ARG A C 1
ATOM 1837 O O . ARG A 1 236 ? 2.336 16.154 9.174 1.00 98.69 236 ARG A O 1
ATOM 1844 N N . LEU A 1 237 ? 1.279 14.209 8.704 1.00 98.81 237 LEU A N 1
ATOM 1845 C CA . LEU A 1 237 ? 2.374 13.600 7.943 1.00 98.81 237 LEU A CA 1
ATOM 1846 C C . LEU A 1 237 ? 2.646 14.353 6.638 1.00 98.81 237 LEU A C 1
ATOM 1848 O O . LEU A 1 237 ? 3.803 14.635 6.330 1.00 98.81 237 LEU A O 1
ATOM 1852 N N . ILE A 1 238 ? 1.593 14.736 5.913 1.00 98.88 238 ILE A N 1
ATOM 1853 C CA . ILE A 1 238 ? 1.682 15.551 4.696 1.00 98.88 238 ILE A CA 1
ATOM 1854 C C . ILE A 1 238 ? 2.300 16.909 5.024 1.00 98.88 238 ILE A C 1
ATOM 1856 O O . ILE A 1 238 ? 3.279 17.297 4.392 1.00 98.88 238 ILE A O 1
ATOM 1860 N N . ALA A 1 239 ? 1.789 17.602 6.045 1.00 98.81 239 ALA A N 1
ATOM 1861 C CA . ALA A 1 239 ? 2.327 18.893 6.465 1.00 98.81 239 ALA A CA 1
ATOM 1862 C C . ALA A 1 239 ? 3.810 18.794 6.855 1.00 98.81 239 ALA A C 1
ATOM 1864 O O . ALA A 1 239 ? 4.604 19.661 6.495 1.00 98.81 239 ALA A O 1
ATOM 1865 N N . GLN A 1 240 ? 4.207 17.719 7.546 1.00 98.75 240 GLN A N 1
ATOM 1866 C CA . GLN A 1 240 ? 5.611 17.487 7.876 1.00 98.75 240 GLN A CA 1
ATOM 1867 C C . GLN A 1 240 ? 6.470 17.296 6.623 1.00 98.75 240 GLN A C 1
ATOM 1869 O O . GLN A 1 240 ? 7.524 17.913 6.517 1.00 98.75 240 GLN A O 1
ATOM 1874 N N . LYS A 1 241 ? 6.012 16.504 5.652 1.00 98.69 241 LYS A N 1
ATOM 1875 C CA . LYS A 1 241 ? 6.754 16.273 4.407 1.00 98.69 241 LYS A CA 1
ATOM 1876 C C . LYS A 1 241 ? 6.857 17.514 3.524 1.00 98.69 241 LYS A C 1
ATOM 1878 O O . LYS A 1 241 ? 7.889 17.716 2.892 1.00 98.69 241 LYS A O 1
ATOM 1883 N N . GLU A 1 242 ? 5.841 18.371 3.515 1.00 98.69 242 GLU A N 1
ATOM 1884 C CA . GLU A 1 242 ? 5.912 19.667 2.830 1.00 98.69 242 GLU A CA 1
ATOM 1885 C C . GLU A 1 242 ? 6.948 20.596 3.481 1.00 98.69 242 GLU A C 1
ATOM 1887 O O . GLU A 1 242 ? 7.716 21.245 2.769 1.00 98.69 242 GLU A O 1
ATOM 1892 N N . MET A 1 243 ? 7.049 20.606 4.817 1.00 98.69 243 MET A N 1
ATOM 1893 C CA . MET A 1 243 ? 8.122 21.328 5.514 1.00 98.69 243 MET A CA 1
ATOM 1894 C C . MET A 1 243 ? 9.501 20.736 5.202 1.00 98.69 243 MET A C 1
ATOM 1896 O O . MET A 1 243 ? 10.416 21.487 4.873 1.00 98.69 243 MET A O 1
ATOM 1900 N N . ASP A 1 244 ? 9.648 19.406 5.237 1.00 98.38 244 ASP A N 1
ATOM 1901 C CA . ASP A 1 244 ? 10.904 18.730 4.886 1.00 98.38 244 ASP A CA 1
ATOM 1902 C C . ASP A 1 244 ? 11.353 19.125 3.465 1.00 98.38 244 ASP A C 1
ATOM 1904 O O . ASP A 1 244 ? 12.519 19.454 3.238 1.00 98.38 244 ASP A O 1
ATOM 1908 N N . LYS A 1 245 ? 10.415 19.153 2.507 1.00 98.31 245 LYS A N 1
ATOM 1909 C CA . LYS A 1 245 ? 10.667 19.581 1.124 1.00 98.31 245 LYS A CA 1
ATOM 1910 C C . LYS A 1 245 ? 11.115 21.042 1.053 1.00 98.31 245 LYS A C 1
ATOM 1912 O O . LYS A 1 245 ? 12.094 21.337 0.371 1.00 98.31 245 LYS A O 1
ATOM 1917 N N . ALA A 1 246 ? 10.434 21.941 1.765 1.00 98.38 246 ALA A N 1
ATOM 1918 C CA . ALA A 1 246 ? 10.777 23.362 1.796 1.00 98.38 246 ALA A CA 1
ATOM 1919 C C . ALA A 1 246 ? 12.173 23.609 2.395 1.00 98.38 246 ALA A C 1
ATOM 1921 O O . ALA A 1 246 ? 12.910 24.463 1.908 1.00 98.38 246 ALA A O 1
ATOM 1922 N N . GLU A 1 247 ? 12.573 22.843 3.413 1.00 98.25 247 GLU A N 1
ATOM 1923 C CA . GLU A 1 247 ? 13.930 22.908 3.970 1.00 98.25 247 GLU A CA 1
ATOM 1924 C C . GLU A 1 247 ? 14.988 22.403 2.982 1.00 98.25 247 GLU A C 1
ATOM 1926 O O . GLU A 1 247 ? 16.056 23.002 2.854 1.00 98.25 247 GLU A O 1
ATOM 1931 N N . LEU A 1 248 ? 14.702 21.329 2.239 1.00 97.88 248 LEU A N 1
ATOM 1932 C CA . LEU A 1 248 ? 15.608 20.831 1.199 1.00 97.88 248 LEU A CA 1
ATOM 1933 C C . LEU A 1 248 ? 15.804 21.844 0.067 1.00 97.88 248 LEU A C 1
ATOM 1935 O O . LEU A 1 248 ? 16.920 22.001 -0.415 1.00 97.88 248 LEU A O 1
ATOM 1939 N N . GLN A 1 249 ? 14.756 22.579 -0.305 1.00 97.62 249 GLN A N 1
ATOM 1940 C CA . GLN A 1 249 ? 14.810 23.602 -1.354 1.00 97.62 249 GLN A CA 1
ATOM 1941 C C . GLN A 1 249 ? 15.677 24.821 -0.999 1.00 97.62 249 GLN A C 1
ATOM 1943 O O . GLN A 1 249 ? 16.021 25.595 -1.888 1.00 97.62 249 GLN A O 1
ATOM 1948 N N . LYS A 1 250 ? 16.058 24.991 0.273 1.00 98.06 250 LYS A N 1
ATOM 1949 C CA . LYS A 1 250 ? 17.007 26.032 0.710 1.00 98.06 250 LYS A CA 1
ATOM 1950 C C . LYS A 1 250 ? 18.471 25.628 0.513 1.00 98.06 250 LYS A C 1
ATOM 1952 O O . LYS A 1 250 ? 19.358 26.462 0.684 1.00 98.06 250 LYS A O 1
ATOM 1957 N N . LYS A 1 251 ? 18.740 24.351 0.226 1.00 96.69 251 LYS A N 1
ATOM 1958 C CA . LYS A 1 251 ? 20.091 23.823 -0.000 1.00 96.69 251 LYS A CA 1
ATOM 1959 C C . LYS A 1 251 ? 20.534 24.065 -1.445 1.00 96.69 251 LYS A C 1
ATOM 1961 O O . LYS A 1 251 ? 19.758 24.501 -2.291 1.00 96.69 251 LYS A O 1
ATOM 1966 N N . GLN A 1 252 ? 21.801 23.770 -1.726 1.00 96.88 252 GLN A N 1
ATOM 1967 C CA . GLN A 1 252 ? 22.335 23.794 -3.085 1.00 96.88 252 GLN A CA 1
ATOM 1968 C C . GLN A 1 252 ? 21.612 22.766 -3.971 1.00 96.88 252 GLN A C 1
ATOM 1970 O O . GLN A 1 252 ? 21.425 21.621 -3.571 1.00 96.88 252 GLN A O 1
ATOM 1975 N N . MET A 1 253 ? 21.231 23.171 -5.183 1.00 96.94 253 MET A N 1
ATOM 1976 C CA . MET A 1 253 ? 20.547 22.313 -6.159 1.00 96.94 253 MET A CA 1
ATOM 1977 C C . MET A 1 253 ? 21.540 21.434 -6.930 1.00 96.94 253 MET A C 1
ATOM 1979 O O . MET A 1 253 ? 21.780 21.639 -8.117 1.00 96.94 253 MET A O 1
ATOM 1983 N N . ASP A 1 254 ? 22.144 20.472 -6.238 1.00 97.31 254 ASP A N 1
ATOM 1984 C CA . ASP A 1 254 ? 22.895 19.375 -6.854 1.00 97.31 254 ASP A CA 1
ATOM 1985 C C . ASP A 1 254 ? 21.991 18.162 -7.145 1.00 97.31 254 ASP A C 1
ATOM 1987 O O . ASP A 1 254 ? 20.841 18.097 -6.702 1.00 97.31 254 ASP A O 1
ATOM 1991 N N . GLU A 1 255 ? 22.484 17.202 -7.933 1.00 98.12 255 GLU A N 1
ATOM 1992 C CA . GLU A 1 255 ? 21.709 16.016 -8.324 1.00 98.12 255 GLU A CA 1
ATOM 1993 C C . GLU A 1 255 ? 21.145 15.237 -7.115 1.00 98.12 255 GLU A C 1
ATOM 1995 O O . GLU A 1 255 ? 19.939 14.962 -7.113 1.00 98.12 255 GLU A O 1
ATOM 2000 N N . PRO A 1 256 ? 21.923 14.934 -6.051 1.00 98.06 256 PRO A N 1
ATOM 2001 C CA . PRO A 1 256 ? 21.386 14.263 -4.868 1.00 98.06 256 PRO A CA 1
ATOM 2002 C C . PRO A 1 256 ? 20.258 15.043 -4.185 1.00 98.06 256 PRO A C 1
ATOM 2004 O O . PRO A 1 256 ? 19.251 14.451 -3.789 1.00 98.06 256 PRO A O 1
ATOM 2007 N N . THR A 1 257 ? 20.399 16.365 -4.061 1.00 97.88 257 THR A N 1
ATOM 2008 C CA . THR A 1 257 ? 19.390 17.215 -3.422 1.00 97.88 257 THR A CA 1
ATOM 2009 C C . THR A 1 257 ? 18.125 17.298 -4.266 1.00 97.88 257 THR A C 1
ATOM 2011 O O . THR A 1 257 ? 17.028 17.111 -3.737 1.00 97.88 257 THR A O 1
ATOM 2014 N N . MET A 1 258 ? 18.252 17.506 -5.580 1.00 98.25 258 MET A N 1
ATOM 2015 C CA . MET A 1 258 ? 17.107 17.545 -6.496 1.00 98.25 258 MET A CA 1
ATOM 2016 C C . MET A 1 258 ? 16.347 16.215 -6.510 1.00 98.25 258 MET A C 1
ATOM 2018 O O . MET A 1 258 ? 15.117 16.209 -6.423 1.00 98.25 258 MET A O 1
ATOM 2022 N N . LYS A 1 259 ? 17.069 15.087 -6.538 1.00 98.38 259 LYS A N 1
ATOM 2023 C CA . LYS A 1 259 ? 16.478 13.749 -6.434 1.00 98.38 259 LYS A CA 1
ATOM 2024 C C . LYS A 1 259 ? 15.695 13.586 -5.133 1.00 98.38 259 LYS A C 1
ATOM 2026 O O . LYS A 1 259 ? 14.542 13.165 -5.171 1.00 98.38 259 LYS A O 1
ATOM 2031 N N . LEU A 1 260 ? 16.280 13.968 -3.997 1.00 98.50 260 LEU A N 1
ATOM 2032 C CA . LEU A 1 260 ? 15.619 13.856 -2.696 1.00 98.50 260 LEU A CA 1
ATOM 2033 C C . LEU A 1 260 ? 14.373 14.753 -2.592 1.00 98.50 260 LEU A C 1
ATOM 2035 O O . LEU A 1 260 ? 13.367 14.337 -2.022 1.00 98.50 260 LEU A O 1
ATOM 2039 N N . ILE A 1 261 ? 14.400 15.961 -3.165 1.00 98.56 261 ILE A N 1
ATOM 2040 C CA . ILE A 1 261 ? 13.218 16.837 -3.247 1.00 98.56 261 ILE A CA 1
ATOM 2041 C C . ILE A 1 261 ? 12.089 16.144 -4.023 1.00 98.56 261 ILE A C 1
ATOM 2043 O O . ILE A 1 261 ? 10.943 16.158 -3.567 1.00 98.56 261 ILE A O 1
ATOM 2047 N N . GLY A 1 262 ? 12.411 15.516 -5.159 1.00 98.56 262 GLY A N 1
ATOM 2048 C CA . GLY A 1 262 ? 11.462 14.726 -5.948 1.00 98.56 262 GLY A CA 1
ATOM 2049 C C . GLY A 1 262 ? 10.878 13.554 -5.156 1.00 98.56 262 GLY A C 1
ATOM 2050 O O . GLY A 1 262 ? 9.663 13.417 -5.066 1.00 98.56 262 GLY A O 1
ATOM 2051 N N . GLU A 1 263 ? 11.725 12.780 -4.478 1.00 98.69 263 GLU A N 1
ATOM 2052 C CA . GLU A 1 263 ? 11.292 11.653 -3.640 1.00 98.69 263 GLU A CA 1
ATOM 2053 C C . GLU A 1 263 ? 10.379 12.092 -2.484 1.00 98.69 263 GLU A C 1
ATOM 2055 O O . GLU A 1 263 ? 9.427 11.391 -2.139 1.00 98.69 263 GLU A O 1
ATOM 2060 N N . VAL A 1 264 ? 10.630 13.256 -1.874 1.00 98.75 264 VAL A N 1
ATOM 2061 C CA . VAL A 1 264 ? 9.739 13.815 -0.846 1.00 98.75 264 VAL A CA 1
ATOM 2062 C C . VAL A 1 264 ? 8.412 14.278 -1.457 1.00 98.75 264 VAL A C 1
ATOM 2064 O O . VAL A 1 264 ? 7.362 14.084 -0.843 1.00 98.75 264 VAL A O 1
ATOM 2067 N N . ALA A 1 265 ? 8.420 14.846 -2.666 1.00 98.75 265 ALA A N 1
ATOM 2068 C CA . ALA A 1 265 ? 7.189 15.197 -3.372 1.00 98.75 265 ALA A CA 1
ATOM 2069 C C . ALA A 1 265 ? 6.338 13.954 -3.698 1.00 98.75 265 ALA A C 1
ATOM 2071 O O . ALA A 1 265 ? 5.121 13.979 -3.490 1.00 98.75 265 ALA A O 1
ATOM 2072 N N . ASP A 1 266 ? 6.970 12.853 -4.108 1.00 98.62 266 ASP A N 1
ATOM 2073 C CA . ASP A 1 266 ? 6.295 11.570 -4.322 1.00 98.62 266 ASP A CA 1
ATOM 2074 C C . ASP A 1 266 ? 5.735 11.001 -3.012 1.00 98.62 266 ASP A C 1
ATOM 2076 O O . ASP A 1 266 ? 4.594 10.542 -2.983 1.00 98.62 266 ASP A O 1
ATOM 2080 N N . GLN A 1 267 ? 6.459 11.123 -1.892 1.00 98.75 267 GLN A N 1
ATOM 2081 C CA . GLN A 1 267 ? 5.944 10.743 -0.567 1.00 98.75 267 GLN A CA 1
ATOM 2082 C C . GLN A 1 267 ? 4.696 11.549 -0.176 1.00 98.75 267 GLN A C 1
ATOM 2084 O O . GLN A 1 267 ? 3.741 10.983 0.356 1.00 98.75 267 GLN A O 1
ATOM 2089 N N . VAL A 1 268 ? 4.665 12.859 -0.450 1.00 98.81 268 VAL A N 1
ATOM 2090 C CA . VAL A 1 268 ? 3.468 13.688 -0.220 1.00 98.81 268 VAL A CA 1
ATOM 2091 C C . VAL A 1 268 ? 2.296 13.203 -1.073 1.00 98.81 268 VAL A C 1
ATOM 2093 O O . VAL A 1 268 ? 1.172 13.096 -0.578 1.00 98.81 268 VAL A O 1
ATOM 2096 N N . LYS A 1 269 ? 2.539 12.919 -2.356 1.00 98.81 269 LYS A N 1
ATOM 2097 C CA . LYS A 1 269 ? 1.511 12.408 -3.268 1.00 98.81 269 LYS A CA 1
ATOM 2098 C C . LYS A 1 269 ? 0.969 11.058 -2.790 1.00 98.81 269 LYS A C 1
ATOM 2100 O O . LYS A 1 269 ? -0.248 10.904 -2.719 1.00 98.81 269 LYS A O 1
ATOM 2105 N N . ALA A 1 270 ? 1.849 10.142 -2.392 1.00 98.75 270 ALA A N 1
ATOM 2106 C CA . ALA A 1 270 ? 1.481 8.833 -1.867 1.00 98.75 270 ALA A CA 1
ATOM 2107 C C . ALA A 1 270 ? 0.632 8.941 -0.591 1.00 98.75 270 ALA A C 1
ATOM 2109 O O . ALA A 1 270 ? -0.379 8.257 -0.470 1.00 98.75 270 ALA A O 1
ATOM 2110 N N . LEU A 1 271 ? 0.962 9.857 0.330 1.00 98.88 271 LEU A N 1
ATOM 2111 C CA . LEU A 1 271 ? 0.144 10.101 1.525 1.00 98.88 271 LEU A CA 1
ATOM 2112 C C . LEU A 1 271 ? -1.260 10.620 1.177 1.00 98.88 271 LEU A C 1
ATOM 2114 O O . LEU A 1 271 ? -2.232 10.187 1.786 1.00 98.88 271 LEU A O 1
ATOM 2118 N N . LYS A 1 272 ? -1.391 11.498 0.175 1.00 98.88 272 LYS A N 1
ATOM 2119 C CA . LYS A 1 272 ? -2.707 11.963 -0.306 1.00 98.88 272 LYS A CA 1
ATOM 2120 C C . LYS A 1 272 ? -3.509 10.828 -0.948 1.00 98.88 272 LYS A C 1
ATOM 2122 O O . LYS A 1 272 ? -4.711 10.711 -0.719 1.00 98.88 272 LYS A O 1
ATOM 2127 N N . GLN A 1 273 ? -2.847 9.976 -1.731 1.00 98.88 273 GLN A N 1
ATOM 2128 C CA . GLN A 1 273 ? -3.459 8.779 -2.310 1.00 98.88 273 GLN A CA 1
ATOM 2129 C C . GLN A 1 273 ? -3.884 7.781 -1.230 1.00 98.88 273 GLN A C 1
ATOM 2131 O O . GLN A 1 273 ? -4.941 7.172 -1.354 1.00 98.88 273 GLN A O 1
ATOM 2136 N N . LEU A 1 274 ? -3.114 7.655 -0.149 1.00 98.81 274 LEU A N 1
ATOM 2137 C CA . LEU A 1 274 ? -3.465 6.822 0.995 1.00 98.81 274 LEU A CA 1
ATOM 2138 C C . LEU A 1 274 ? -4.755 7.316 1.668 1.00 98.81 274 LEU A C 1
ATOM 2140 O O . LEU A 1 274 ? -5.651 6.514 1.923 1.00 98.81 274 LEU A O 1
ATOM 2144 N N . THR A 1 275 ? -4.898 8.631 1.877 1.00 98.81 275 THR A N 1
ATOM 2145 C CA . THR A 1 275 ? -6.149 9.233 2.372 1.00 98.81 275 THR A CA 1
ATOM 2146 C C . THR A 1 275 ? -7.321 8.947 1.431 1.00 98.81 275 THR A C 1
ATOM 2148 O O . THR A 1 275 ? -8.404 8.581 1.881 1.00 98.81 275 THR A O 1
ATOM 2151 N N . GLN A 1 276 ? -7.115 9.071 0.114 1.00 98.75 276 GLN A N 1
ATOM 2152 C CA . GLN A 1 276 ? -8.140 8.758 -0.886 1.00 98.75 276 GLN A CA 1
ATOM 2153 C C . GLN A 1 276 ? -8.539 7.274 -0.858 1.00 98.75 276 GLN A C 1
ATOM 2155 O O . GLN A 1 276 ? -9.727 6.962 -0.945 1.00 98.75 276 GLN A O 1
ATOM 2160 N N . MET A 1 277 ? -7.566 6.371 -0.725 1.00 98.75 277 MET A N 1
ATOM 2161 C CA . MET A 1 277 ? -7.802 4.933 -0.624 1.00 98.75 277 MET A CA 1
ATOM 2162 C C . MET A 1 277 ? -8.645 4.616 0.610 1.00 98.75 277 MET A C 1
ATOM 2164 O O . MET A 1 277 ? -9.696 4.001 0.465 1.00 98.75 277 MET A O 1
ATOM 2168 N N . ALA A 1 278 ? -8.257 5.088 1.796 1.00 98.75 278 ALA A N 1
ATOM 2169 C CA . ALA A 1 278 ? -9.037 4.867 3.015 1.00 98.75 278 ALA A CA 1
ATOM 2170 C C . ALA A 1 278 ? -10.461 5.439 2.904 1.00 98.75 278 ALA A C 1
ATOM 2172 O O . ALA A 1 278 ? -11.435 4.767 3.244 1.00 98.75 278 ALA A O 1
ATOM 2173 N N . LYS A 1 279 ? -10.607 6.629 2.304 1.00 98.62 279 LYS A N 1
ATOM 2174 C CA . LYS A 1 279 ? -11.917 7.243 2.061 1.00 98.62 279 LYS A CA 1
ATOM 2175 C C . LYS A 1 279 ? -12.810 6.397 1.152 1.00 98.62 279 LYS A C 1
ATOM 2177 O O . LYS A 1 279 ? -14.025 6.418 1.325 1.00 98.62 279 LYS A O 1
ATOM 2182 N N . SER A 1 280 ? -12.243 5.638 0.210 1.00 98.38 280 SER A N 1
ATOM 2183 C CA . SER A 1 280 ? -13.029 4.715 -0.624 1.00 98.38 280 SER A CA 1
ATOM 2184 C C . SER A 1 280 ? -13.672 3.582 0.187 1.00 98.38 280 SER A C 1
ATOM 2186 O O . SER A 1 280 ? -14.755 3.135 -0.172 1.00 98.38 280 SER A O 1
ATOM 2188 N N . TYR A 1 281 ? -13.074 3.204 1.322 1.00 98.38 281 TYR A N 1
ATOM 2189 C CA . TYR A 1 281 ? -13.652 2.289 2.314 1.00 98.38 281 TYR A CA 1
ATOM 2190 C C . TYR A 1 281 ? -14.582 2.995 3.321 1.00 98.38 281 TYR A C 1
ATOM 2192 O O . TYR A 1 281 ? -15.077 2.361 4.245 1.00 98.38 281 TYR A O 1
ATOM 2200 N N . GLY A 1 282 ? -14.830 4.301 3.162 1.00 98.06 282 GLY A N 1
ATOM 2201 C CA . GLY A 1 282 ? -15.666 5.094 4.067 1.00 98.06 282 GLY A CA 1
ATOM 2202 C C . GLY A 1 282 ? -14.959 5.584 5.334 1.00 98.06 282 GLY A C 1
ATOM 2203 O O . GLY A 1 282 ? -15.627 6.091 6.229 1.00 98.06 282 GLY A O 1
ATOM 2204 N N . ILE A 1 283 ? -13.629 5.464 5.419 1.00 98.56 283 ILE A N 1
ATOM 2205 C CA . ILE A 1 283 ? -12.854 5.774 6.628 1.00 98.56 283 ILE A CA 1
ATOM 2206 C C . ILE A 1 283 ? -11.953 6.989 6.385 1.00 98.56 283 ILE A C 1
ATOM 2208 O O . ILE A 1 283 ? -11.200 7.039 5.412 1.00 98.56 283 ILE A O 1
ATOM 2212 N N . ASP A 1 284 ? -12.012 7.973 7.284 1.00 98.50 284 ASP A N 1
ATOM 2213 C CA . ASP A 1 284 ? -11.141 9.148 7.244 1.00 98.50 284 ASP A CA 1
ATOM 2214 C C . ASP A 1 284 ? -9.920 8.970 8.156 1.00 98.50 284 ASP A C 1
ATOM 2216 O O . ASP A 1 284 ? -10.036 8.976 9.378 1.00 98.50 284 ASP A O 1
ATOM 2220 N N . ILE A 1 285 ? -8.740 8.863 7.542 1.00 98.69 285 ILE A N 1
ATOM 2221 C CA . ILE A 1 285 ? -7.443 8.754 8.230 1.00 98.69 285 ILE A CA 1
ATOM 2222 C C . ILE A 1 285 ? -6.687 10.089 8.308 1.00 98.69 285 ILE A C 1
ATOM 2224 O O . ILE A 1 285 ? -5.487 10.117 8.592 1.00 98.69 285 ILE A O 1
ATOM 2228 N N . SER A 1 286 ? -7.348 11.210 7.995 1.00 98.69 286 SER A N 1
ATOM 2229 C CA . SER A 1 286 ? -6.732 12.542 8.004 1.00 98.69 286 SER A CA 1
ATOM 2230 C C . SER A 1 286 ? -6.249 12.957 9.393 1.00 98.69 286 SER A C 1
ATOM 2232 O O . SER A 1 286 ? -5.212 13.617 9.519 1.00 98.69 286 SER A O 1
ATOM 2234 N N . LYS A 1 287 ? -6.965 12.530 10.439 1.00 98.69 287 LYS A N 1
ATOM 2235 C CA . LYS A 1 287 ? -6.677 12.806 11.852 1.00 98.69 287 LYS A CA 1
ATOM 2236 C C . LYS A 1 287 ? -6.094 11.577 12.561 1.00 98.69 287 LYS A C 1
ATOM 2238 O O . LYS A 1 287 ? -6.194 10.482 12.023 1.00 98.69 287 LYS A O 1
ATOM 2243 N N . PRO A 1 288 ? -5.460 11.745 13.735 1.00 98.75 288 PRO A N 1
ATOM 2244 C CA . PRO A 1 288 ? -5.035 10.617 14.560 1.00 98.75 288 PRO A CA 1
ATOM 2245 C C . PRO A 1 288 ? -6.204 9.704 14.949 1.00 98.75 288 PRO A C 1
ATOM 2247 O O . PRO A 1 288 ? -7.306 10.198 15.199 1.00 98.75 288 PRO A O 1
ATOM 2250 N N . ALA A 1 289 ? -5.926 8.407 15.055 1.00 98.50 289 ALA A N 1
ATOM 2251 C CA . ALA A 1 289 ? -6.845 7.410 15.589 1.00 98.50 289 ALA A CA 1
ATOM 2252 C C . ALA A 1 289 ? -7.157 7.677 17.070 1.00 98.50 289 ALA A C 1
ATOM 2254 O O . ALA A 1 289 ? -6.301 8.150 17.824 1.00 98.50 289 ALA A O 1
ATOM 2255 N N . LYS A 1 290 ? -8.385 7.364 17.487 1.00 98.19 290 LYS A N 1
ATOM 2256 C CA . LYS A 1 290 ? -8.889 7.593 18.849 1.00 98.19 290 LYS A CA 1
ATOM 2257 C C . LYS A 1 290 ? -9.174 6.315 19.625 1.00 98.19 290 LYS A C 1
ATOM 2259 O O . LYS A 1 290 ? -9.174 6.368 20.851 1.00 98.19 290 LYS A O 1
ATOM 2264 N N . THR A 1 291 ? -9.430 5.217 18.923 1.00 98.56 291 THR A N 1
ATOM 2265 C CA . THR A 1 291 ? -9.769 3.907 19.494 1.00 98.56 291 THR A CA 1
ATOM 2266 C C . THR A 1 291 ? -8.809 2.838 18.987 1.00 98.56 291 THR A C 1
ATOM 2268 O O . THR A 1 291 ? -8.115 3.045 17.986 1.00 98.56 291 THR A O 1
ATOM 2271 N N . ALA A 1 292 ? -8.788 1.680 19.643 1.00 98.50 292 ALA A N 1
ATOM 2272 C CA . ALA A 1 292 ? -8.028 0.511 19.215 1.00 98.50 292 ALA A CA 1
ATOM 2273 C C . ALA A 1 292 ? -8.415 0.072 17.798 1.00 98.50 292 ALA A C 1
ATOM 2275 O O . ALA A 1 292 ? -7.545 -0.097 16.945 1.00 98.50 292 ALA A O 1
ATOM 2276 N N . LYS A 1 293 ? -9.720 0.019 17.500 1.00 98.62 293 LYS A N 1
ATOM 2277 C CA . LYS A 1 293 ? -10.232 -0.306 16.161 1.00 98.62 293 LYS A CA 1
ATOM 2278 C C . LYS A 1 293 ? -9.720 0.664 15.091 1.00 98.62 293 LYS A C 1
ATOM 2280 O O . LYS A 1 293 ? -9.228 0.229 14.051 1.00 98.62 293 LYS A O 1
ATOM 2285 N N . GLU A 1 294 ? -9.785 1.976 15.340 1.00 98.69 294 GLU A N 1
ATOM 2286 C CA . GLU A 1 294 ? -9.238 2.972 14.408 1.00 98.69 294 GLU A CA 1
ATOM 2287 C C . GLU A 1 294 ? -7.718 2.831 14.262 1.00 98.69 294 GLU A C 1
ATOM 2289 O O . GLU A 1 294 ? -7.200 2.873 13.147 1.00 98.69 294 GLU A O 1
ATOM 2294 N N . ALA A 1 295 ? -6.987 2.632 15.362 1.00 98.81 295 ALA A N 1
ATOM 2295 C CA . ALA A 1 295 ? -5.533 2.520 15.332 1.00 98.81 295 ALA A CA 1
ATOM 2296 C C . ALA A 1 295 ? -5.078 1.308 14.507 1.00 98.81 295 ALA A C 1
ATOM 2298 O O . ALA A 1 295 ? -4.226 1.460 13.624 1.00 98.81 295 ALA A O 1
ATOM 2299 N N . THR A 1 296 ? -5.691 0.143 14.728 1.00 98.88 296 THR A N 1
ATOM 2300 C CA . THR A 1 296 ? -5.438 -1.078 13.953 1.00 98.88 296 THR A CA 1
ATOM 2301 C C . THR A 1 296 ? -5.770 -0.865 12.479 1.00 98.88 296 THR A C 1
ATOM 2303 O O . THR A 1 296 ? -4.920 -1.097 11.616 1.00 98.88 296 THR A O 1
ATOM 2306 N N . GLN A 1 297 ? -6.943 -0.305 12.172 1.00 98.88 297 GLN A N 1
ATOM 2307 C CA . GLN A 1 297 ? -7.358 -0.023 10.797 1.00 98.88 297 GLN A CA 1
ATOM 2308 C C . GLN A 1 297 ? -6.414 0.953 10.077 1.00 98.88 297 GLN A C 1
ATOM 2310 O O . GLN A 1 297 ? -6.130 0.792 8.888 1.00 98.88 297 GLN A O 1
ATOM 2315 N N . PHE A 1 298 ? -5.910 1.978 10.767 1.00 98.81 298 PHE A N 1
ATOM 2316 C CA . PHE A 1 298 ? -5.051 3.007 10.173 1.00 98.81 298 PHE A CA 1
ATOM 2317 C C . PHE A 1 298 ? -3.639 2.471 9.929 1.00 98.81 298 PHE A C 1
ATOM 2319 O O . PHE A 1 298 ? -3.043 2.756 8.885 1.00 98.81 298 PHE A O 1
ATOM 2326 N N . VAL A 1 299 ? -3.116 1.664 10.861 1.00 98.88 299 VAL A N 1
ATOM 2327 C CA . VAL A 1 299 ? -1.880 0.894 10.660 1.00 98.88 299 VAL A CA 1
ATOM 2328 C C . VAL A 1 299 ? -2.031 -0.016 9.449 1.00 98.88 299 VAL A C 1
ATOM 2330 O O . VAL A 1 299 ? -1.180 0.016 8.553 1.00 98.88 299 VAL A O 1
ATOM 2333 N N . TYR A 1 300 ? -3.131 -0.769 9.388 1.00 98.81 300 TYR A N 1
ATOM 2334 C CA . TYR A 1 300 ? -3.400 -1.672 8.281 1.00 98.81 300 TYR A CA 1
ATOM 2335 C C . TYR A 1 300 ? -3.510 -0.924 6.954 1.00 98.81 300 TYR A C 1
ATOM 2337 O O . TYR A 1 300 ? -2.879 -1.336 5.988 1.00 98.81 300 TYR A O 1
ATOM 2345 N N . PHE A 1 301 ? -4.184 0.228 6.888 1.00 98.88 301 PHE A N 1
ATOM 2346 C CA . PHE A 1 301 ? -4.221 1.021 5.658 1.00 98.88 301 PHE A CA 1
ATOM 2347 C C . PHE A 1 301 ? -2.847 1.525 5.229 1.00 98.88 301 PHE A C 1
ATOM 2349 O O . PHE A 1 301 ? -2.528 1.452 4.041 1.00 98.88 301 PHE A O 1
ATOM 2356 N N . GLY A 1 302 ? -2.009 1.982 6.165 1.00 98.69 302 GLY A N 1
ATOM 2357 C CA . GLY A 1 302 ? -0.625 2.343 5.859 1.00 98.69 302 GLY A CA 1
ATOM 2358 C C . GLY A 1 302 ? 0.137 1.198 5.184 1.00 98.69 302 GLY A C 1
ATOM 2359 O O . GLY A 1 302 ? 0.832 1.418 4.188 1.00 98.69 302 GLY A O 1
ATOM 2360 N N . TYR A 1 303 ? -0.039 -0.025 5.685 1.00 98.75 303 TYR A N 1
ATOM 2361 C CA . TYR A 1 303 ? 0.535 -1.231 5.093 1.00 98.75 303 TYR A CA 1
ATOM 2362 C C . TYR A 1 303 ? -0.123 -1.602 3.754 1.00 98.75 303 TYR A C 1
ATOM 2364 O O . TYR A 1 303 ? 0.583 -1.854 2.775 1.00 98.75 303 TYR A O 1
ATOM 2372 N N . LEU A 1 304 ? -1.455 -1.542 3.667 1.00 98.69 304 LEU A N 1
ATOM 2373 C CA . LEU A 1 304 ? -2.243 -1.846 2.474 1.00 98.69 304 LEU A CA 1
ATOM 2374 C C . LEU A 1 304 ? -1.829 -0.974 1.287 1.00 98.69 304 LEU A C 1
ATOM 2376 O O . LEU A 1 304 ? -1.638 -1.485 0.187 1.00 98.69 304 LEU A O 1
ATOM 2380 N N . GLY A 1 305 ? -1.635 0.330 1.505 1.00 98.31 305 GLY A N 1
ATOM 2381 C CA . GLY A 1 305 ? -1.137 1.235 0.469 1.00 98.31 305 GL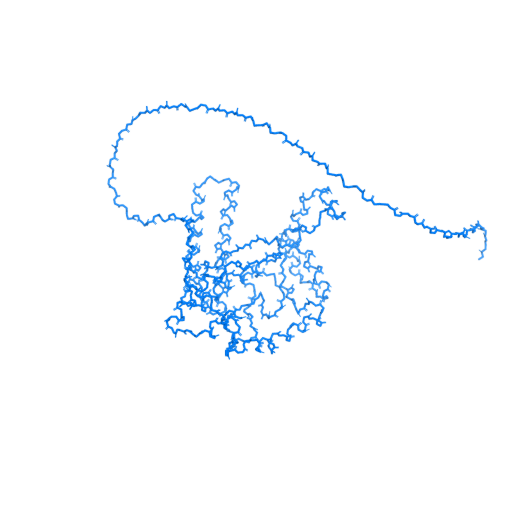Y A CA 1
ATOM 2382 C C . GLY A 1 305 ? 0.224 0.787 -0.076 1.00 98.31 305 GLY A C 1
ATOM 2383 O O . GLY A 1 305 ? 0.428 0.760 -1.290 1.00 98.31 305 GLY A O 1
ATOM 2384 N N . SER A 1 306 ? 1.120 0.336 0.809 1.00 97.62 306 SER A N 1
ATOM 2385 C CA . SER A 1 306 ? 2.440 -0.176 0.429 1.00 97.62 306 SER A CA 1
ATOM 2386 C C . SER A 1 306 ? 2.350 -1.448 -0.419 1.00 97.62 306 SER A C 1
ATOM 2388 O O . SER A 1 306 ? 2.956 -1.516 -1.489 1.00 97.62 306 SER A O 1
ATOM 2390 N N . ILE A 1 307 ? 1.553 -2.433 0.006 1.00 97.38 307 ILE A N 1
ATOM 2391 C CA . ILE A 1 307 ? 1.383 -3.703 -0.720 1.00 97.38 307 ILE A CA 1
ATOM 2392 C C . ILE A 1 307 ? 0.439 -3.598 -1.921 1.00 97.38 307 ILE A C 1
ATOM 2394 O O . ILE A 1 307 ? 0.421 -4.505 -2.747 1.00 97.38 307 ILE A O 1
ATOM 2398 N N . LYS A 1 308 ? -0.311 -2.503 -2.085 1.00 98.12 308 LYS A N 1
ATOM 2399 C CA . LYS A 1 308 ? -0.973 -2.162 -3.353 1.00 98.12 308 LYS A CA 1
ATOM 2400 C C . LYS A 1 308 ? 0.028 -1.615 -4.356 1.00 98.12 308 LYS A C 1
ATOM 2402 O O . LYS A 1 308 ? 0.040 -2.056 -5.500 1.00 98.12 308 LYS A O 1
ATOM 2407 N N . GLU A 1 309 ? 0.931 -0.739 -3.945 1.00 95.50 309 GLU A N 1
ATOM 2408 C CA . GLU A 1 309 ? 1.859 -0.084 -4.870 1.00 95.50 309 GLU A CA 1
ATOM 2409 C C . GLU A 1 309 ? 3.091 -0.938 -5.223 1.00 95.50 309 GLU A C 1
ATOM 2411 O O . GLU A 1 309 ? 3.517 -0.948 -6.373 1.00 95.50 309 GLU A O 1
ATOM 2416 N N . GLN A 1 310 ? 3.638 -1.702 -4.272 1.00 95.06 310 GLN A N 1
ATOM 2417 C CA . GLN A 1 310 ? 4.924 -2.406 -4.418 1.00 95.06 310 GLN A CA 1
ATOM 2418 C C . GLN A 1 310 ? 4.777 -3.928 -4.262 1.00 95.06 310 GLN A C 1
ATOM 2420 O O . GLN A 1 310 ? 3.952 -4.389 -3.478 1.00 95.06 310 GLN A O 1
ATOM 2425 N N . ASP A 1 311 ? 5.555 -4.719 -5.002 1.00 92.62 311 ASP A N 1
ATOM 2426 C CA . ASP A 1 311 ? 5.618 -6.196 -4.960 1.00 92.62 311 ASP A CA 1
ATOM 2427 C C . ASP A 1 311 ? 6.960 -6.691 -4.397 1.00 92.62 311 ASP A C 1
ATOM 2429 O O . ASP A 1 311 ? 7.570 -7.639 -4.891 1.00 92.62 311 ASP A O 1
ATOM 2433 N N . GLY A 1 312 ? 7.455 -6.012 -3.360 1.00 91.31 312 GLY A N 1
ATOM 2434 C CA . GLY A 1 312 ? 8.714 -6.369 -2.722 1.00 91.31 312 GLY A CA 1
ATOM 2435 C C . GLY A 1 312 ? 8.747 -7.826 -2.252 1.00 91.31 312 GLY A C 1
ATOM 2436 O O . GLY A 1 312 ? 7.786 -8.294 -1.653 1.00 91.31 312 GLY A O 1
ATOM 2437 N N . ALA A 1 313 ? 9.879 -8.520 -2.419 1.00 88.44 313 ALA A N 1
ATOM 2438 C CA . ALA A 1 313 ? 10.007 -9.911 -1.949 1.00 88.44 313 ALA A CA 1
ATOM 2439 C C . ALA A 1 313 ? 9.740 -10.089 -0.441 1.00 88.44 313 ALA A C 1
ATOM 2441 O O . ALA A 1 313 ? 9.292 -11.143 -0.004 1.00 88.44 313 ALA A O 1
ATOM 2442 N N . ALA A 1 314 ? 10.024 -9.059 0.361 1.00 91.44 314 ALA A N 1
ATOM 2443 C CA . ALA A 1 314 ? 9.667 -9.005 1.773 1.00 91.44 314 ALA A CA 1
ATOM 2444 C C . ALA A 1 314 ? 9.027 -7.649 2.084 1.00 91.44 314 ALA A C 1
ATOM 2446 O O . ALA A 1 314 ? 9.723 -6.626 2.084 1.00 91.44 314 ALA A O 1
ATOM 2447 N N . MET A 1 315 ? 7.719 -7.670 2.348 1.00 95.69 315 MET A N 1
ATOM 2448 C CA . MET A 1 315 ? 6.897 -6.524 2.744 1.00 95.69 315 MET A CA 1
ATOM 2449 C C . MET A 1 315 ? 6.453 -6.726 4.194 1.00 95.69 315 MET A C 1
ATOM 2451 O O . MET A 1 315 ? 5.387 -7.262 4.460 1.00 95.69 315 MET A O 1
ATOM 2455 N N . SER A 1 316 ? 7.312 -6.386 5.153 1.00 96.62 316 SER A N 1
ATOM 2456 C CA . SER A 1 316 ? 7.016 -6.628 6.570 1.00 96.62 316 SER A CA 1
ATOM 2457 C C . SER A 1 316 ? 6.139 -5.519 7.158 1.00 96.62 316 SER A C 1
ATOM 2459 O O . SER A 1 316 ? 6.367 -4.340 6.882 1.00 96.62 316 SER A O 1
ATOM 2461 N N . LEU A 1 317 ? 5.194 -5.896 8.026 1.00 96.06 317 LEU A N 1
ATOM 2462 C CA . LEU A 1 317 ? 4.345 -4.964 8.782 1.00 96.06 317 LEU A CA 1
ATOM 2463 C C . LEU A 1 317 ? 5.146 -4.150 9.819 1.00 96.06 317 LEU A C 1
ATOM 2465 O O . LEU A 1 317 ? 4.817 -3.008 10.122 1.00 96.06 317 LEU A O 1
ATOM 2469 N N . GLY A 1 318 ? 6.244 -4.713 10.329 1.00 95.31 318 GLY A N 1
ATOM 2470 C CA . GLY A 1 318 ? 7.067 -4.092 11.366 1.00 95.31 318 GLY A CA 1
ATOM 2471 C C . GLY A 1 318 ? 6.614 -4.471 12.776 1.00 95.31 318 GLY A C 1
ATOM 2472 O O . GLY A 1 318 ? 5.970 -5.495 12.973 1.00 95.31 318 GLY A O 1
ATOM 2473 N N . ARG A 1 319 ? 7.004 -3.662 13.768 1.00 95.62 319 ARG A N 1
ATOM 2474 C CA . ARG A 1 319 ? 6.676 -3.879 15.186 1.00 95.62 319 ARG A CA 1
ATOM 2475 C C . ARG A 1 319 ? 5.494 -3.008 15.587 1.00 95.62 319 ARG A C 1
ATOM 2477 O O . ARG A 1 319 ? 5.682 -1.810 15.819 1.00 95.62 319 ARG A O 1
ATOM 2484 N N . VAL A 1 320 ? 4.306 -3.600 15.606 1.00 97.62 320 VAL A N 1
ATOM 2485 C CA . VAL A 1 320 ? 3.031 -2.901 15.837 1.00 97.62 320 VAL A CA 1
ATOM 2486 C C . VAL A 1 320 ? 2.332 -3.333 17.124 1.00 97.62 320 VAL A C 1
ATOM 2488 O O . VAL A 1 320 ? 1.533 -2.562 17.628 1.00 97.62 320 VAL A O 1
ATOM 2491 N N . ASP A 1 321 ? 2.704 -4.485 17.676 1.00 95.38 321 ASP A N 1
ATOM 2492 C CA . ASP A 1 321 ? 2.169 -5.134 18.877 1.00 95.38 321 ASP A CA 1
ATOM 2493 C C . ASP A 1 321 ? 2.053 -4.171 20.072 1.00 95.38 321 ASP A C 1
ATOM 2495 O O . ASP A 1 321 ? 0.982 -3.625 20.316 1.00 95.38 321 ASP A O 1
ATOM 2499 N N . ALA A 1 322 ? 3.166 -3.837 20.733 1.00 95.44 322 ALA A N 1
ATOM 2500 C CA . ALA A 1 322 ? 3.176 -2.913 21.870 1.00 95.44 322 ALA A CA 1
ATOM 2501 C C . ALA A 1 322 ? 2.651 -1.496 21.549 1.00 95.44 322 ALA A C 1
ATOM 2503 O O . ALA A 1 322 ? 2.308 -0.733 22.449 1.00 95.44 322 ALA A O 1
ATOM 2504 N N . PHE A 1 323 ? 2.629 -1.096 20.271 1.00 98.12 323 PHE A N 1
ATOM 2505 C CA . PHE A 1 323 ? 2.043 0.187 19.874 1.00 98.12 323 PHE A CA 1
ATOM 2506 C C . PHE A 1 323 ? 0.514 0.134 19.894 1.00 98.12 323 PHE A C 1
ATOM 2508 O O . PHE A 1 323 ? -0.110 1.059 20.408 1.00 98.12 323 PHE A O 1
ATOM 2515 N N . LEU A 1 324 ? -0.073 -0.915 19.317 1.00 98.25 324 LEU A N 1
ATOM 2516 C CA . LEU A 1 324 ? -1.517 -1.114 19.300 1.00 98.25 324 LEU A CA 1
ATOM 2517 C C . LEU A 1 324 ? -2.032 -1.427 20.704 1.00 98.25 324 LEU A C 1
ATOM 2519 O O . LEU A 1 324 ? -3.069 -0.894 21.085 1.00 98.25 324 LEU A O 1
ATOM 2523 N N . ASP A 1 325 ? -1.267 -2.182 21.494 1.00 97.81 325 ASP A N 1
ATOM 2524 C CA . ASP A 1 325 ? -1.568 -2.503 22.893 1.00 97.81 325 ASP A CA 1
ATOM 2525 C C . ASP A 1 325 ? -1.871 -1.250 23.733 1.00 97.81 325 ASP A C 1
ATOM 2527 O O . ASP A 1 325 ? -2.833 -1.210 24.489 1.00 97.81 325 ASP A O 1
ATOM 2531 N N . CYS A 1 326 ? -1.151 -0.145 23.497 1.00 97.94 326 CYS A N 1
ATOM 2532 C CA . CYS A 1 326 ? -1.432 1.132 24.161 1.00 97.94 326 CYS A CA 1
ATOM 2533 C C . CYS A 1 326 ? -2.864 1.654 23.903 1.00 97.94 326 CYS A C 1
ATOM 2535 O O . CYS A 1 326 ? -3.431 2.338 24.758 1.00 97.94 326 CYS A O 1
ATOM 2537 N N . PHE A 1 327 ? -3.436 1.387 22.723 1.00 98.50 327 PHE A N 1
ATOM 2538 C CA . PHE A 1 327 ? -4.818 1.746 22.397 1.00 98.50 327 PHE A CA 1
ATOM 2539 C C . PHE A 1 327 ? -5.811 0.728 22.962 1.00 98.50 327 PHE A C 1
ATOM 2541 O O . PHE A 1 327 ? -6.824 1.149 23.518 1.00 98.50 327 PHE A O 1
ATOM 2548 N N . PHE A 1 328 ? -5.512 -0.571 22.864 1.00 98.38 328 PHE A N 1
ATOM 2549 C CA . PHE A 1 328 ? -6.343 -1.633 23.444 1.00 98.38 328 PHE A CA 1
ATOM 2550 C C . PHE A 1 328 ? -6.488 -1.466 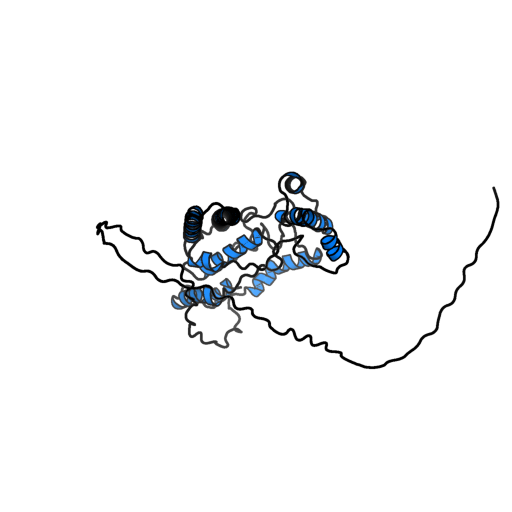24.953 1.00 98.38 328 PHE A C 1
ATOM 2552 O O . PHE A 1 328 ? -7.604 -1.335 25.443 1.00 98.38 328 PHE A O 1
ATOM 2559 N N . GLU A 1 329 ? -5.380 -1.321 25.675 1.00 98.06 329 GLU A N 1
ATOM 2560 C CA . GLU A 1 329 ? -5.369 -1.139 27.126 1.00 98.06 329 GLU A CA 1
ATOM 2561 C C . GLU A 1 329 ? -6.156 0.107 27.560 1.00 98.06 329 GLU A C 1
ATOM 2563 O O . GLU A 1 329 ? -6.865 0.115 28.569 1.00 98.06 329 GLU A O 1
ATOM 2568 N N . ASN A 1 330 ? -6.064 1.190 26.784 1.00 97.81 330 ASN A N 1
ATOM 2569 C CA . ASN A 1 330 ? -6.851 2.391 27.035 1.00 97.81 330 ASN A CA 1
ATOM 2570 C C . ASN A 1 330 ? -8.357 2.152 26.844 1.00 97.81 330 ASN A C 1
ATOM 2572 O O . ASN A 1 330 ? -9.158 2.710 27.596 1.00 97.81 330 ASN A O 1
ATOM 2576 N N . ASP A 1 331 ? -8.748 1.395 25.824 1.00 98.56 331 ASP A N 1
ATOM 2577 C CA . ASP A 1 331 ? -10.151 1.143 25.502 1.00 98.56 331 ASP A CA 1
ATOM 2578 C C . ASP A 1 331 ? -10.772 0.111 26.456 1.00 98.56 331 ASP A C 1
ATOM 2580 O O . ASP A 1 331 ? -11.894 0.330 26.920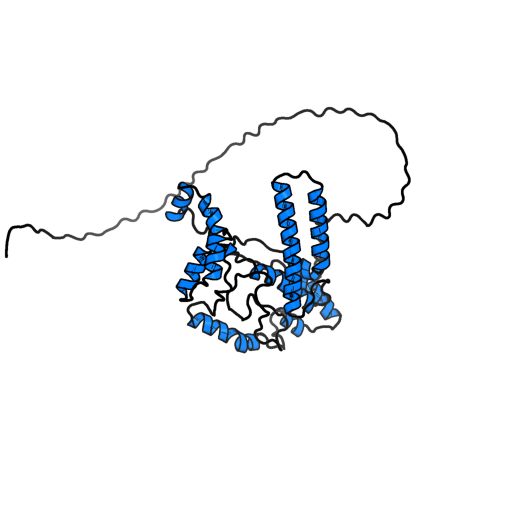 1.00 98.56 331 ASP A O 1
ATOM 2584 N N . LEU A 1 332 ? -10.013 -0.913 26.859 1.00 97.88 332 LEU A N 1
ATOM 2585 C CA . LEU A 1 332 ? -10.374 -1.881 27.902 1.00 97.88 332 LEU A CA 1
ATOM 2586 C C . LEU A 1 332 ? -10.605 -1.188 29.251 1.00 97.88 332 LEU A C 1
ATOM 2588 O O . LEU A 1 332 ? -11.669 -1.329 29.853 1.00 97.88 332 LEU A O 1
ATOM 2592 N N . LYS A 1 333 ? -9.669 -0.335 29.701 1.00 97.94 333 LYS A N 1
ATOM 2593 C CA . LYS A 1 333 ? -9.818 0.444 30.950 1.00 97.94 333 LYS A CA 1
ATOM 2594 C C . LYS A 1 333 ? -11.038 1.362 30.960 1.00 97.94 333 LYS A C 1
ATOM 2596 O O . LYS A 1 333 ? -11.570 1.668 32.026 1.00 97.94 333 LYS A O 1
ATOM 2601 N N . LYS A 1 334 ? -11.460 1.842 29.789 1.00 97.75 334 LYS A N 1
ATOM 2602 C CA . LYS A 1 334 ? -12.649 2.690 29.627 1.00 97.75 334 LYS A CA 1
ATOM 2603 C C . LYS A 1 334 ? -13.936 1.885 29.432 1.00 97.75 334 LYS A C 1
ATOM 2605 O O . LYS A 1 334 ? -15.000 2.499 29.386 1.00 97.75 334 LYS A O 1
ATOM 2610 N N . GLY A 1 335 ? -13.850 0.560 29.306 1.00 97.25 335 GLY A N 1
ATOM 2611 C CA . GLY A 1 335 ? -14.984 -0.307 28.990 1.00 97.25 335 GLY A CA 1
ATOM 2612 C C . GLY A 1 335 ? -15.593 -0.027 27.613 1.00 97.25 335 GLY A C 1
ATOM 2613 O O . GLY A 1 335 ? -16.798 -0.181 27.446 1.00 97.25 335 GLY A O 1
ATOM 2614 N N . ILE A 1 336 ? -14.791 0.458 26.656 1.00 97.69 336 ILE A N 1
ATOM 2615 C CA . ILE A 1 336 ? -15.229 0.713 25.270 1.00 97.69 336 ILE A CA 1
ATOM 2616 C C . ILE A 1 336 ? -15.328 -0.601 24.496 1.00 97.69 336 ILE A C 1
ATOM 2618 O O . ILE A 1 336 ? -16.221 -0.751 23.667 1.00 97.69 336 ILE A O 1
ATOM 2622 N N . ILE A 1 337 ? -14.400 -1.514 24.772 1.00 97.50 337 ILE A N 1
ATOM 2623 C CA . ILE A 1 337 ? -14.343 -2.864 24.221 1.00 97.50 337 ILE A CA 1
ATOM 2624 C C . ILE A 1 337 ? -14.129 -3.859 25.359 1.00 97.50 337 ILE A C 1
ATOM 2626 O O . ILE A 1 337 ? -13.623 -3.510 26.429 1.00 97.50 337 ILE A O 1
ATOM 2630 N N . THR A 1 338 ? -14.501 -5.099 25.100 1.00 96.56 338 THR A N 1
ATOM 2631 C CA . THR A 1 338 ? -14.154 -6.283 25.880 1.00 96.56 338 THR A CA 1
ATOM 2632 C C . THR A 1 338 ? -12.866 -6.916 25.355 1.00 96.56 338 THR A C 1
ATOM 2634 O O . THR A 1 338 ? -12.423 -6.624 24.246 1.00 96.56 338 THR A O 1
ATOM 2637 N N . GLU A 1 339 ? -12.281 -7.831 26.128 1.00 94.75 339 GLU A N 1
ATOM 2638 C CA . GLU A 1 339 ? -11.120 -8.617 25.683 1.00 94.75 339 GLU A CA 1
ATOM 2639 C C . GLU A 1 339 ? -11.437 -9.464 24.437 1.00 94.75 339 GLU A C 1
ATOM 2641 O O . GLU A 1 339 ? -10.622 -9.584 23.528 1.00 94.75 339 GLU A O 1
ATOM 2646 N N . ALA A 1 340 ? -12.659 -10.001 24.347 1.00 93.88 340 ALA A N 1
ATOM 2647 C CA . ALA A 1 340 ? -13.096 -10.781 23.191 1.00 93.88 340 ALA A CA 1
ATOM 2648 C C . ALA A 1 340 ? -13.159 -9.929 21.909 1.00 93.88 340 ALA A C 1
ATOM 2650 O O . ALA A 1 340 ? -12.692 -10.371 20.861 1.00 93.88 340 ALA A O 1
ATOM 2651 N N . GLU A 1 341 ? -13.680 -8.700 21.999 1.00 96.06 341 GLU A N 1
ATOM 2652 C CA . GLU A 1 341 ? -13.681 -7.729 20.891 1.00 96.06 341 GLU A CA 1
ATOM 2653 C C . GLU A 1 341 ? -12.265 -7.231 20.568 1.00 96.06 341 GLU A C 1
ATOM 2655 O O . GLU A 1 341 ? -11.955 -6.941 19.413 1.00 96.06 341 GLU A O 1
ATOM 2660 N N . ALA A 1 342 ? -11.381 -7.135 21.568 1.00 96.50 342 ALA A N 1
ATOM 2661 C CA . ALA A 1 342 ? -9.981 -6.800 21.340 1.00 96.50 342 ALA A CA 1
ATOM 2662 C C . ALA A 1 342 ? -9.285 -7.868 20.481 1.00 96.50 342 ALA A C 1
ATOM 2664 O O . ALA A 1 342 ? -8.637 -7.526 19.489 1.00 96.50 342 ALA A O 1
ATOM 2665 N N . GLN A 1 343 ? -9.489 -9.146 20.816 1.00 95.06 343 GLN A N 1
ATOM 2666 C CA . GLN A 1 343 ? -8.991 -10.273 20.030 1.00 95.06 343 GLN A CA 1
ATOM 2667 C C . GLN A 1 343 ? -9.601 -10.296 18.620 1.00 95.06 343 GLN A C 1
ATOM 2669 O O . GLN A 1 343 ? -8.862 -10.456 17.655 1.00 95.06 343 GLN A O 1
ATOM 2674 N N . GLU A 1 344 ? -10.906 -10.038 18.476 1.00 96.12 344 GLU A N 1
ATOM 2675 C CA . GLU A 1 344 ? -11.578 -9.957 17.166 1.00 96.12 344 GLU A CA 1
ATOM 2676 C C . GLU A 1 344 ? -10.993 -8.863 16.254 1.00 96.12 344 GLU A C 1
ATOM 2678 O O . GLU A 1 344 ? -10.944 -9.028 15.041 1.00 96.12 344 GLU A O 1
ATOM 2683 N N . ILE A 1 345 ? -10.534 -7.736 16.807 1.00 97.31 345 ILE A N 1
ATOM 2684 C CA . ILE A 1 345 ? -9.877 -6.679 16.017 1.00 97.31 345 ILE A CA 1
ATOM 2685 C C . ILE A 1 345 ? -8.491 -7.122 15.512 1.00 97.31 345 ILE A C 1
ATOM 2687 O O . ILE A 1 345 ? -8.019 -6.601 14.496 1.00 97.31 345 ILE A O 1
ATOM 2691 N N . ILE A 1 346 ? -7.800 -7.989 16.259 1.00 96.00 346 ILE A N 1
ATOM 2692 C CA . ILE A 1 346 ? -6.464 -8.492 15.914 1.00 96.00 346 ILE A CA 1
ATOM 2693 C C . ILE A 1 346 ? -6.529 -9.648 14.910 1.00 96.00 346 ILE A C 1
ATOM 2695 O O . ILE A 1 346 ? -5.644 -9.718 14.050 1.00 96.00 346 ILE A O 1
ATOM 2699 N N . ASP A 1 347 ? -7.523 -10.527 15.052 1.00 92.94 347 ASP A N 1
ATOM 2700 C CA . ASP A 1 347 ? -7.767 -11.685 14.179 1.00 92.94 347 ASP A CA 1
ATOM 2701 C C . ASP A 1 347 ? -8.109 -11.285 12.729 1.00 92.94 347 ASP A C 1
ATOM 2703 O O . ASP A 1 347 ? -7.593 -11.962 11.805 1.00 92.94 347 ASP A O 1
#

Sequence (347 aa):
MESLTKSTICQSNAIVNSLTQHSMISISKNVNVNSLFSTHSVNKSKAALHTNAIKISQKSNSLPNFKLSQGKTYATQTDAEITDDAMKKSEIDVEGWIKKHYTPYEAKERENGGLYGVDSHTPSTITSHKPGYLDKENEVIVGYQTDEPLKRAIKPFGGLGMVRNALKAVNVPMDENVDHIFSNYRKTHNEAVFDIYSKEMRAGRSNAIMTGLPDGYGRGRIIGDYRRVALYGTDRLIAQKEMDKAELQKKQMDEPTMKLIGEVADQVKALKQLTQMAKSYGIDISKPAKTAKEATQFVYFGYLGSIKEQDGAAMSLGRVDAFLDCFFENDLKKGIITEAEAQEIID

Secondary structure (DSSP, 8-state):
------------------------------------PPP--------------------------------------------GGGGSPPSS-HHHHHHHHTHHHHHHHHHTTS-SEEEEEEE--TTTSPP--SSTTT-SS---SSSSTTEEEE-TTT-HHHHHHHHHHTTPPPPHHHHHIIIII---HHHHHHHH--HHHHHHHHTTSS-S-SSSS--------THHHHHHHHHHHHHHHHHHHHHHTTS---HHHHHHHHHHHHHHHHHHHHHHHHHHTT---SS---SHHHHHHHHHHHHHHHHHH---S-----S-HHHHHHHHHHHHHTTSS-HHHHHHHH-

Foldseek 3Di:
DDDDDDDDDDDDDDDDDDDDDDDDDDDDDDDDDDDDDDDDDDDDDDDDDDDDDDDDDDDDPDDDPDDPPPPPPPPPPDPPPPDPCPPPDFPDPVVVVCVVQVVVLVVCCVVLVRASAEDQAFAFALQGAFFADSDLVPDLAGGDLHNYPRYYYDHCQLPVVVSCVVCVVSVHDHDPVVVCCCVPPNDHQLNVVVVPDDPVNVVCDVVVVDDDPSNRFFADPDADPLLCLQAFFLQRVLVVLVVVLVVLVVDDPDPVSVVVSVVSVVVSVLSVSLQVSCVSSVDGSRGHHDALSSSLNSLVSSLSNVVRNGDHPDSDSPDCVSVSVVRVVVCCVVVVDDPSVSVSSVD

Mean predicted aligned error: 13.35 Å

Nearest PDB structures (foldseek):
  1qhm-assembly1_B  TM=9.743E-01  e=5.614E-23  Escherichia coli
  1h16-assembly1_A  TM=9.755E-01  e=3.294E-22  Escherichia coli
  1cm5-assembly1_B  TM=9.709E-01  e=3.667E-22  Escherichia coli
  5i2a-assembly2_B  TM=7.573E-01  e=1.253E-05  Roseburia inulinivorans
  5i2g-assembly1_B-2  TM=7.355E-01  e=1.472E-05  Roseburia inulinivorans